Protein AF-A0A9P9P4Z8-F1 (afdb_monomer)

Foldseek 3Di:
DDDPDDPPPPPPVVVVVVVVVVVVVVVVVVVVVVVVVVVVVVCVVPDDPDPPCVVVVVVCVCCVVPVVVCVVVVVVVVVVVVVVLCVVANDDDPQFDDDPPYTDDDVVVVVVVVVVVVVVVVVVVVVVVVVVVVVVVVVVVVVVVVVPDPDDDDDDDDDDDDPPPPPPPPDDPDPDPDDDD

Radius of gyration: 36.88 Å; Cα contacts (8 Å, |Δi|>4): 20; chains: 1; bounding box: 75×87×77 Å

Nearest PDB structures (foldseek):
  6znl-assembly1_Z  TM=2.434E-01  e=3.890E+00  Sus scrofa

Solvent-accessible surface area (backbone atoms only — not comparable to full-atom values): 11434 Å² total; per-residue (Å²): 135,86,82,80,70,79,86,75,79,76,76,70,56,61,66,58,56,52,49,52,53,52,51,53,50,50,50,52,51,49,54,48,52,49,51,49,49,54,48,54,52,53,46,67,76,72,57,94,79,71,90,76,63,53,68,53,53,52,51,50,51,49,50,66,56,46,54,56,51,53,49,52,53,52,52,47,52,52,50,51,51,49,51,54,48,36,72,76,68,40,86,83,54,94,82,42,46,80,59,88,98,44,70,43,74,58,71,62,59,56,52,52,51,53,52,52,53,49,51,52,50,54,53,53,49,52,52,54,50,55,49,52,54,49,53,49,52,54,51,51,51,54,50,56,58,69,74,72,67,92,74,85,84,78,93,80,82,91,80,94,75,86,78,78,80,82,77,76,78,77,72,78,82,79,81,75,91,76,85,87,134

pLDDT: mean 72.52, std 15.54, range [39.59, 95.25]

Sequence (181 aa):
MPDTLPKRSKLINTATVCASLLIELALAVTLFALSYHNYTTWWRTTHHLSRTNDLIIHTTLFIGMCAPLCAILGTGAGAAYYWRKRRMYGKYDVKMRRKGQGYWSDPSDSVEKELSIEALRVNAEIRRKNERERQEKEREEKRRSRGGGLQVGTFGFAASAKVENNQSTREPKRISFFSNP

Structure (mmCIF, N/CA/C/O backbone):
data_AF-A0A9P9P4Z8-F1
#
_entry.id   AF-A0A9P9P4Z8-F1
#
loop_
_atom_site.group_PDB
_atom_site.id
_atom_site.type_symbol
_atom_site.label_atom_id
_atom_site.label_alt_id
_atom_site.label_comp_id
_atom_site.label_asym_id
_atom_site.label_entity_id
_atom_site.label_seq_id
_atom_site.pdbx_PDB_ins_code
_atom_site.Cartn_x
_atom_site.Cartn_y
_atom_site.Cartn_z
_atom_site.occupancy
_atom_site.B_iso_or_equiv
_atom_site.auth_seq_id
_atom_site.auth_comp_id
_atom_site.auth_asym_id
_atom_site.auth_atom_id
_atom_site.pdbx_PDB_model_num
ATOM 1 N N . MET A 1 1 ? -8.810 27.408 26.928 1.00 44.56 1 MET A N 1
ATOM 2 C CA . MET A 1 1 ? -7.878 28.280 26.187 1.00 44.56 1 MET A CA 1
ATOM 3 C C . MET A 1 1 ? -7.710 27.695 24.795 1.00 44.56 1 MET A C 1
ATOM 5 O O . MET A 1 1 ? -7.333 26.533 24.720 1.00 44.56 1 MET A O 1
ATOM 9 N N . PRO A 1 2 ? -8.110 28.389 23.717 1.00 46.59 2 PRO A N 1
ATOM 10 C CA . PRO A 1 2 ? -7.933 27.879 22.365 1.00 46.59 2 PRO A CA 1
ATOM 11 C C . PRO A 1 2 ? -6.497 28.140 21.903 1.00 46.59 2 PRO A C 1
ATOM 13 O O . PRO A 1 2 ? -6.124 29.276 21.618 1.00 46.59 2 PRO A O 1
ATOM 16 N N . ASP A 1 3 ? -5.702 27.077 21.836 1.00 51.72 3 ASP A N 1
ATOM 17 C CA . ASP A 1 3 ? -4.362 27.104 21.261 1.00 51.72 3 ASP A CA 1
ATOM 18 C C . ASP A 1 3 ? -4.462 27.394 19.757 1.00 51.72 3 ASP A C 1
ATOM 20 O O . ASP A 1 3 ? -4.884 26.558 18.951 1.00 51.72 3 ASP A O 1
ATOM 24 N N . THR A 1 4 ? -4.096 28.611 19.362 1.00 56.59 4 THR A N 1
ATOM 25 C CA . THR A 1 4 ? -3.983 29.016 17.961 1.00 56.59 4 THR A CA 1
ATOM 26 C C . THR A 1 4 ? -2.748 28.357 17.355 1.00 56.59 4 THR A C 1
ATOM 28 O O . THR A 1 4 ? -1.644 28.898 17.346 1.00 56.59 4 THR A O 1
ATOM 31 N N . LEU A 1 5 ? -2.932 27.136 16.846 1.00 55.56 5 LEU A N 1
ATOM 32 C CA . LEU A 1 5 ? -1.886 26.418 16.126 1.00 55.56 5 LEU A CA 1
ATOM 33 C C . LEU A 1 5 ? -1.359 27.275 14.958 1.00 55.56 5 LEU A C 1
ATOM 35 O O . LEU A 1 5 ? -2.152 27.788 14.160 1.00 55.56 5 LEU A O 1
ATOM 39 N N . PRO A 1 6 ? -0.030 27.419 14.813 1.00 51.56 6 PRO A N 1
ATOM 40 C CA . PRO A 1 6 ? 0.552 28.241 13.767 1.00 51.56 6 PRO A CA 1
ATOM 41 C C . PRO A 1 6 ? 0.185 27.673 12.394 1.00 51.56 6 PRO A C 1
ATOM 43 O O . PRO A 1 6 ? 0.507 26.529 12.062 1.00 51.56 6 PRO A O 1
ATOM 46 N N . LYS A 1 7 ? -0.464 28.509 11.576 1.00 53.94 7 LYS A N 1
ATOM 47 C CA . LYS A 1 7 ? -0.802 28.265 10.167 1.00 53.94 7 LYS A CA 1
ATOM 48 C C . LYS A 1 7 ? 0.483 28.214 9.337 1.00 53.94 7 LYS A C 1
ATOM 50 O O . LYS A 1 7 ? 0.819 29.134 8.602 1.00 53.94 7 LYS A O 1
ATOM 55 N N . ARG A 1 8 ? 1.259 27.141 9.492 1.00 49.78 8 ARG A N 1
ATOM 56 C CA . ARG A 1 8 ? 2.516 26.937 8.773 1.00 49.78 8 ARG A CA 1
ATOM 57 C C . ARG A 1 8 ? 2.183 26.416 7.378 1.00 49.78 8 ARG A C 1
ATOM 59 O O . ARG A 1 8 ? 2.139 25.210 7.146 1.00 49.78 8 ARG A O 1
ATOM 66 N N . SER A 1 9 ? 1.920 27.337 6.454 1.00 51.44 9 SER A N 1
ATOM 67 C CA . SER A 1 9 ? 1.718 27.070 5.030 1.00 51.44 9 SER A CA 1
ATOM 68 C C . SER A 1 9 ? 2.998 26.508 4.409 1.00 51.44 9 SER A C 1
ATOM 70 O O . SER A 1 9 ? 3.778 27.213 3.777 1.00 51.44 9 SER A O 1
ATOM 72 N N . LYS A 1 10 ? 3.230 25.205 4.581 1.00 55.25 10 LYS A N 1
ATOM 73 C CA . LYS A 1 10 ? 4.154 24.456 3.732 1.00 55.25 10 LYS A CA 1
ATOM 74 C C . LYS A 1 10 ? 3.437 24.158 2.419 1.00 55.25 10 LYS A C 1
ATOM 76 O O . LYS A 1 10 ? 3.031 23.025 2.173 1.00 55.25 10 LYS A O 1
ATOM 81 N N . LEU A 1 11 ? 3.283 25.194 1.597 1.00 57.09 11 LEU A N 1
ATOM 82 C CA . LEU A 1 11 ? 3.118 25.045 0.156 1.00 57.09 11 LEU A CA 1
ATOM 83 C C . LEU A 1 11 ? 4.441 24.479 -0.361 1.00 57.09 11 LEU A C 1
ATOM 85 O O . LEU A 1 11 ? 5.333 25.194 -0.799 1.00 57.09 11 LEU A O 1
ATOM 89 N N . ILE A 1 12 ? 4.612 23.167 -0.217 1.00 62.09 12 ILE A N 1
ATOM 90 C CA . ILE A 1 12 ? 5.480 22.468 -1.150 1.00 62.09 12 ILE A CA 1
ATOM 91 C C . ILE A 1 12 ? 4.769 22.649 -2.477 1.00 62.09 12 ILE A C 1
ATOM 93 O O . ILE A 1 12 ? 3.664 22.132 -2.644 1.00 62.09 12 ILE A O 1
ATOM 97 N N . ASN A 1 13 ? 5.367 23.442 -3.361 1.00 73.12 13 ASN A N 1
ATOM 98 C CA . ASN A 1 13 ? 4.882 23.597 -4.717 1.00 73.12 13 ASN A CA 1
ATOM 99 C C . ASN A 1 13 ? 4.928 22.206 -5.347 1.00 73.12 13 ASN A C 1
ATOM 101 O O . ASN A 1 13 ? 5.978 21.719 -5.748 1.00 73.12 13 ASN A O 1
ATOM 105 N N . THR A 1 14 ? 3.789 21.524 -5.375 1.00 73.81 14 THR A N 1
ATOM 106 C CA . THR A 1 14 ? 3.637 20.203 -5.994 1.00 73.81 14 THR A CA 1
ATOM 107 C C . THR A 1 14 ? 4.165 20.221 -7.423 1.00 73.81 14 THR A C 1
ATOM 109 O O . THR A 1 14 ? 4.806 19.268 -7.848 1.00 73.81 14 THR A O 1
ATOM 112 N N . ALA A 1 15 ? 4.022 21.361 -8.102 1.00 74.88 15 ALA A N 1
ATOM 113 C CA . ALA A 1 15 ? 4.624 21.636 -9.397 1.00 74.88 15 ALA A CA 1
ATOM 114 C C . ALA A 1 15 ? 6.154 21.452 -9.427 1.00 74.88 15 ALA A C 1
ATOM 116 O O . ALA A 1 15 ? 6.653 20.832 -10.358 1.00 74.88 15 ALA A O 1
ATOM 117 N N . THR A 1 16 ? 6.908 21.924 -8.424 1.00 79.75 16 THR A N 1
ATOM 118 C CA . THR A 1 16 ? 8.378 21.794 -8.427 1.00 79.75 16 THR A CA 1
ATOM 119 C C . THR A 1 16 ? 8.819 20.355 -8.186 1.00 79.75 16 THR A C 1
ATOM 121 O O . THR A 1 16 ? 9.793 19.914 -8.783 1.00 79.75 16 THR A O 1
ATOM 124 N N . VAL A 1 17 ? 8.081 19.607 -7.359 1.00 82.69 17 VAL A N 1
ATOM 125 C CA . VAL A 1 17 ? 8.343 18.178 -7.115 1.00 82.69 17 VAL A CA 1
ATOM 126 C C . VAL A 1 17 ? 8.004 17.338 -8.348 1.00 82.69 17 VAL A C 1
ATOM 128 O O . VAL A 1 17 ? 8.762 16.450 -8.722 1.00 82.69 17 VAL A O 1
ATOM 131 N N . CYS A 1 18 ? 6.885 17.622 -9.017 1.00 77.56 18 CYS A N 1
ATOM 132 C CA . CYS A 1 18 ? 6.543 16.956 -10.272 1.00 77.56 18 CYS A CA 1
ATOM 133 C C . CYS A 1 18 ? 7.561 17.279 -11.373 1.00 77.56 18 CYS A C 1
ATOM 135 O O . CYS A 1 18 ? 7.991 16.374 -12.081 1.00 77.56 18 CYS A O 1
ATOM 137 N N . ALA A 1 19 ? 7.988 18.540 -11.487 1.00 82.44 19 ALA A N 1
ATOM 138 C CA . ALA A 1 19 ? 8.988 18.948 -12.467 1.00 82.44 19 ALA A CA 1
ATOM 139 C C . ALA A 1 19 ? 10.336 18.246 -12.244 1.00 82.44 19 ALA A C 1
ATOM 141 O O . ALA A 1 19 ? 10.915 17.748 -13.206 1.00 82.44 19 ALA A O 1
ATOM 142 N N . SER A 1 20 ? 10.814 18.137 -10.998 1.00 83.06 20 SER A N 1
ATOM 143 C CA . SER A 1 20 ? 12.072 17.434 -10.714 1.00 83.06 20 SER A CA 1
ATOM 144 C C . SER A 1 20 ? 11.997 15.946 -11.069 1.00 83.06 20 SER A C 1
ATOM 146 O O . SER A 1 20 ? 12.915 15.429 -11.696 1.00 83.06 20 SER A O 1
ATOM 148 N N . LEU A 1 21 ? 10.880 15.277 -10.757 1.00 81.44 21 LEU A N 1
ATOM 149 C CA . LEU A 1 21 ? 10.677 13.865 -11.107 1.00 81.44 21 LEU A CA 1
ATOM 150 C C . LEU A 1 21 ? 10.636 13.635 -12.624 1.00 81.44 21 LEU A C 1
ATOM 152 O O . LEU A 1 21 ? 11.172 12.644 -13.113 1.00 81.44 21 LEU A O 1
ATOM 156 N N . LEU A 1 22 ? 10.022 14.550 -13.381 1.00 83.69 22 LEU A N 1
ATOM 157 C CA . LEU A 1 22 ? 9.992 14.468 -14.843 1.00 83.69 22 LEU A CA 1
ATOM 158 C C . LEU A 1 22 ? 11.382 14.666 -15.458 1.00 83.69 22 LEU A C 1
ATOM 160 O O . LEU A 1 22 ? 11.724 13.968 -16.410 1.00 83.69 22 LEU A O 1
ATOM 164 N N . ILE A 1 23 ? 12.190 15.577 -14.906 1.00 90.25 23 ILE A N 1
ATOM 165 C CA . ILE A 1 23 ? 13.571 15.800 -15.354 1.00 90.25 23 ILE A CA 1
ATOM 166 C C . ILE A 1 23 ? 14.430 14.561 -15.077 1.00 90.25 23 ILE A C 1
ATOM 168 O O . ILE A 1 23 ? 15.143 14.107 -15.969 1.00 90.25 23 ILE A O 1
ATOM 172 N N . GLU A 1 24 ? 14.335 13.977 -13.880 1.00 83.94 24 GLU A N 1
ATOM 173 C CA . GLU A 1 24 ? 15.054 12.742 -13.534 1.00 83.94 24 GLU A CA 1
ATOM 174 C C . GLU A 1 24 ? 14.651 11.574 -14.441 1.00 83.94 24 GLU A C 1
ATOM 176 O O . GLU A 1 24 ? 15.515 10.853 -14.942 1.00 83.94 24 GLU A O 1
ATOM 181 N N . LEU A 1 25 ? 13.352 11.420 -14.718 1.00 83.50 25 LEU A N 1
ATOM 182 C CA . LEU A 1 25 ? 12.856 10.396 -15.634 1.00 83.50 25 LEU A CA 1
ATOM 183 C C . LEU A 1 25 ? 13.383 10.611 -17.060 1.00 83.50 25 LEU A C 1
ATOM 185 O O . LEU A 1 25 ? 13.850 9.664 -17.689 1.00 83.50 25 LEU A O 1
ATOM 189 N N . ALA A 1 26 ? 13.350 11.845 -17.565 1.00 84.56 26 ALA A N 1
ATOM 190 C CA . ALA A 1 26 ? 13.872 12.175 -18.888 1.00 84.56 26 ALA A CA 1
ATOM 191 C C . ALA A 1 26 ? 15.384 11.901 -18.990 1.00 84.56 26 ALA A C 1
ATOM 193 O O . ALA A 1 26 ? 15.852 11.342 -19.986 1.00 84.56 26 ALA A O 1
ATOM 194 N N . LEU A 1 27 ? 16.152 12.224 -17.945 1.00 86.88 27 LEU A N 1
ATOM 195 C CA . LEU A 1 27 ? 17.580 11.908 -17.868 1.00 86.88 27 LEU A CA 1
ATOM 196 C C . LEU A 1 27 ? 17.831 10.395 -17.842 1.00 86.88 27 LEU A C 1
ATOM 198 O O . LEU A 1 27 ? 18.690 9.903 -18.569 1.00 86.88 27 LEU A O 1
ATOM 202 N N . ALA A 1 28 ? 17.050 9.633 -17.075 1.00 82.50 28 ALA A N 1
ATOM 203 C CA . ALA A 1 28 ? 17.166 8.177 -17.044 1.00 82.50 28 ALA A CA 1
ATOM 204 C C . ALA A 1 28 ? 16.870 7.548 -18.418 1.00 82.50 28 ALA A C 1
ATOM 206 O O . ALA A 1 28 ? 17.619 6.687 -18.879 1.00 82.50 28 ALA A O 1
ATOM 207 N N . VAL A 1 29 ? 15.821 8.016 -19.104 1.00 82.38 29 VAL A N 1
ATOM 208 C CA . VAL A 1 29 ? 15.446 7.533 -20.444 1.00 82.38 29 VAL A CA 1
ATOM 209 C C . VAL A 1 29 ? 16.508 7.885 -21.485 1.00 82.38 29 VAL A C 1
ATOM 211 O O . VAL A 1 29 ? 16.847 7.045 -22.315 1.00 82.38 29 VAL A O 1
ATOM 214 N N . THR A 1 30 ? 17.066 9.097 -21.442 1.00 85.44 30 THR A N 1
ATOM 215 C CA . THR A 1 30 ? 18.109 9.521 -22.392 1.00 85.44 30 THR A CA 1
ATOM 216 C C . THR A 1 30 ? 19.419 8.769 -22.180 1.00 85.44 30 THR A C 1
ATOM 218 O O . THR A 1 30 ? 19.991 8.284 -23.155 1.00 85.44 30 THR A O 1
ATOM 221 N N . LEU A 1 31 ? 19.866 8.587 -20.932 1.00 84.38 31 LEU A N 1
ATOM 222 C CA . LEU A 1 31 ? 21.040 7.764 -20.618 1.00 84.38 31 LEU A CA 1
ATOM 223 C C . LEU A 1 31 ? 20.838 6.308 -21.043 1.00 84.38 31 LEU A C 1
ATOM 225 O O . LEU A 1 31 ? 21.748 5.702 -21.610 1.00 84.38 31 LEU A O 1
ATOM 229 N N . PHE A 1 32 ? 19.640 5.761 -20.826 1.00 81.88 32 PHE A N 1
ATOM 230 C CA . PHE A 1 32 ? 19.300 4.418 -21.277 1.00 81.88 32 PHE A CA 1
ATOM 231 C C . PHE A 1 32 ? 19.331 4.303 -22.804 1.00 81.88 32 PHE A C 1
ATOM 233 O O . PHE A 1 32 ? 19.973 3.399 -23.332 1.00 81.88 32 PHE A O 1
ATOM 240 N N . ALA A 1 33 ? 18.709 5.239 -23.523 1.00 80.50 33 ALA A N 1
ATOM 241 C CA . ALA A 1 33 ? 18.703 5.248 -24.983 1.00 80.50 33 ALA A CA 1
ATOM 242 C C . ALA A 1 33 ? 20.119 5.392 -25.564 1.00 80.50 33 ALA A C 1
ATOM 244 O O . ALA A 1 33 ? 20.459 4.701 -26.523 1.00 80.50 33 ALA A O 1
ATOM 245 N N . LEU A 1 34 ? 20.961 6.240 -24.965 1.00 84.75 34 LEU A N 1
ATOM 246 C CA . LEU A 1 34 ? 22.346 6.440 -25.393 1.00 84.75 34 LEU A CA 1
ATOM 247 C C . LEU A 1 34 ? 23.206 5.197 -25.124 1.00 84.75 34 LEU A C 1
ATOM 249 O O . LEU A 1 34 ? 23.963 4.764 -25.990 1.00 84.75 34 LEU A O 1
ATOM 253 N N . SER A 1 35 ? 23.053 4.592 -23.942 1.00 82.06 35 SER A N 1
ATOM 254 C CA . SER A 1 35 ? 23.710 3.333 -23.584 1.00 82.06 35 SER A CA 1
ATOM 255 C C . SER A 1 35 ? 23.294 2.208 -24.531 1.00 82.06 35 SER A C 1
ATOM 257 O O . SER A 1 35 ? 24.156 1.515 -25.069 1.00 82.06 35 SER A O 1
ATOM 259 N N . TYR A 1 36 ? 21.995 2.087 -24.812 1.00 79.31 36 TYR A N 1
ATOM 260 C CA . TYR A 1 36 ? 21.462 1.117 -25.759 1.00 79.31 36 TYR A CA 1
ATOM 261 C C . TYR A 1 36 ? 21.992 1.359 -27.174 1.00 79.31 36 TYR A C 1
ATOM 263 O O . TYR A 1 36 ? 22.424 0.421 -27.836 1.00 79.31 36 TYR A O 1
ATOM 271 N N . HIS A 1 37 ? 22.033 2.611 -27.636 1.00 83.06 37 HIS A N 1
ATOM 272 C CA . HIS A 1 37 ? 22.569 2.936 -28.953 1.00 83.06 37 HIS A CA 1
ATOM 273 C C . HIS A 1 37 ? 24.047 2.547 -29.070 1.00 83.06 37 HIS A C 1
ATOM 275 O O . HIS A 1 37 ? 24.404 1.789 -29.971 1.00 83.06 37 HIS A O 1
ATOM 281 N N . ASN A 1 38 ? 24.885 2.972 -28.121 1.00 80.12 38 ASN A N 1
ATOM 282 C CA . ASN A 1 38 ? 26.308 2.625 -28.091 1.00 80.12 38 ASN A CA 1
ATOM 283 C C . ASN A 1 38 ? 26.521 1.110 -28.032 1.00 80.12 38 ASN A C 1
ATOM 285 O O . ASN A 1 38 ? 27.360 0.580 -28.758 1.00 80.12 38 ASN A O 1
ATOM 289 N N . TYR A 1 39 ? 25.714 0.417 -27.227 1.00 78.44 39 TYR A N 1
ATOM 290 C CA . TYR A 1 39 ? 25.722 -1.036 -27.147 1.00 78.44 39 TYR A CA 1
ATOM 291 C C . TYR A 1 39 ? 25.391 -1.677 -28.497 1.00 78.44 39 TYR A C 1
ATOM 293 O O . TYR A 1 39 ? 26.160 -2.490 -28.997 1.00 78.44 39 TYR A O 1
ATOM 301 N N . THR A 1 40 ? 24.286 -1.277 -29.135 1.00 77.25 40 THR A N 1
ATOM 302 C CA . THR A 1 40 ? 23.874 -1.845 -30.427 1.00 77.25 40 THR A CA 1
ATOM 303 C C . THR A 1 40 ? 24.882 -1.573 -31.539 1.00 77.25 40 THR A C 1
ATOM 305 O O . THR A 1 40 ? 25.091 -2.436 -32.391 1.00 77.25 40 THR A O 1
ATOM 308 N N . THR A 1 41 ? 25.521 -0.402 -31.535 1.00 82.44 41 THR A N 1
ATOM 309 C CA . THR A 1 41 ? 26.543 -0.038 -32.518 1.00 82.44 41 THR A CA 1
ATOM 310 C C . THR A 1 41 ? 27.803 -0.874 -32.318 1.00 82.44 41 THR A C 1
ATOM 312 O O . THR A 1 41 ? 28.252 -1.506 -33.272 1.00 82.44 41 THR A O 1
ATOM 315 N N . TRP A 1 42 ? 28.312 -0.963 -31.084 1.00 81.81 42 TRP A N 1
ATOM 316 C CA . TRP A 1 42 ? 29.448 -1.825 -30.746 1.00 81.81 42 TRP A CA 1
ATOM 317 C C . TRP A 1 42 ? 29.156 -3.300 -31.051 1.00 81.81 42 TRP A C 1
ATOM 319 O O . TRP A 1 42 ? 29.967 -3.997 -31.656 1.00 81.81 42 TRP A O 1
ATOM 329 N N . TRP A 1 43 ? 27.966 -3.781 -30.707 1.00 68.19 43 TRP A N 1
ATOM 330 C CA . TRP A 1 43 ? 27.548 -5.151 -30.981 1.00 68.19 43 TRP A CA 1
ATOM 331 C C . TRP A 1 43 ? 27.567 -5.466 -32.482 1.00 68.19 43 TRP A C 1
ATOM 333 O O . TRP A 1 43 ? 28.162 -6.458 -32.910 1.00 68.19 43 TRP A O 1
ATOM 343 N N . ARG A 1 44 ? 26.984 -4.579 -33.304 1.00 75.31 44 ARG A N 1
ATOM 344 C CA . ARG A 1 44 ? 26.956 -4.719 -34.770 1.00 75.31 44 ARG A CA 1
ATOM 345 C C . ARG A 1 44 ? 28.349 -4.754 -35.387 1.00 75.31 44 ARG A C 1
ATOM 347 O O . ARG A 1 44 ? 28.539 -5.468 -36.365 1.00 75.31 44 ARG A O 1
ATOM 354 N N . THR A 1 45 ? 29.300 -3.998 -34.844 1.00 82.56 45 THR A N 1
ATOM 355 C CA . THR A 1 45 ? 30.673 -3.970 -35.365 1.00 82.56 45 THR A CA 1
ATOM 356 C C . THR A 1 45 ? 31.499 -5.179 -34.943 1.00 82.56 45 THR A C 1
ATOM 358 O O . THR A 1 45 ? 32.444 -5.527 -35.642 1.00 82.56 45 THR A O 1
ATOM 361 N N . THR A 1 46 ? 31.166 -5.823 -33.819 1.00 73.38 46 THR A N 1
ATOM 362 C CA . THR A 1 46 ? 32.069 -6.798 -33.187 1.00 73.38 46 THR A CA 1
ATOM 363 C C . THR A 1 46 ? 31.615 -8.249 -33.353 1.00 73.38 46 THR A C 1
ATOM 365 O O . THR A 1 46 ? 32.458 -9.142 -33.301 1.00 73.38 46 THR A O 1
ATOM 368 N N . HIS A 1 47 ? 30.31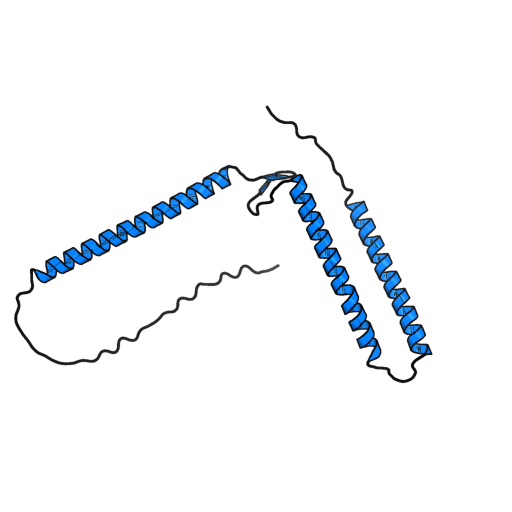8 -8.542 -33.519 1.00 61.31 47 HIS A N 1
ATOM 369 C CA . HIS A 1 47 ? 29.806 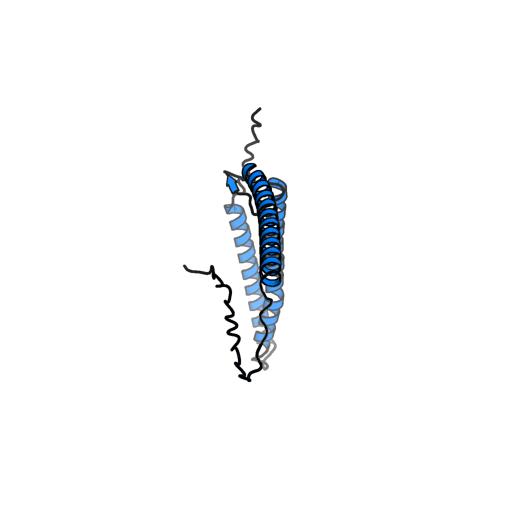-9.924 -33.500 1.00 61.31 47 HIS A CA 1
ATOM 370 C C . HIS A 1 47 ? 28.990 -10.260 -34.754 1.00 61.31 47 HIS A C 1
ATOM 372 O O . HIS A 1 47 ? 27.790 -10.013 -34.842 1.00 61.31 47 HIS A O 1
ATOM 378 N N . HIS A 1 48 ? 29.648 -10.889 -35.731 1.00 62.03 48 HIS A N 1
ATOM 379 C CA . HIS A 1 48 ? 29.031 -11.242 -37.012 1.00 62.03 48 HIS A CA 1
ATOM 380 C C . HIS A 1 48 ? 28.102 -12.478 -36.976 1.00 62.03 48 HIS A C 1
ATOM 382 O O . HIS A 1 48 ? 27.399 -12.694 -37.962 1.00 62.03 48 HIS A O 1
ATOM 388 N N . LEU A 1 49 ? 28.046 -13.289 -35.899 1.00 54.16 49 LEU A N 1
ATOM 389 C CA . LEU A 1 49 ? 27.454 -14.643 -35.995 1.00 54.16 49 LEU A CA 1
ATOM 390 C C . LEU A 1 49 ? 26.533 -15.176 -34.864 1.00 54.16 49 LEU A C 1
ATOM 392 O O . LEU A 1 49 ? 26.000 -16.267 -35.039 1.00 54.16 49 LEU A O 1
ATOM 396 N N . SER A 1 50 ? 26.238 -14.476 -33.760 1.00 57.59 50 SER A N 1
ATOM 397 C CA . SER A 1 50 ? 25.333 -15.001 -32.698 1.00 57.59 50 SER A CA 1
ATOM 398 C C . SER A 1 50 ? 24.066 -14.150 -32.515 1.00 57.59 50 SER A C 1
ATOM 400 O O . SER A 1 50 ? 23.860 -13.448 -31.530 1.00 57.59 50 SER A O 1
ATOM 402 N N . ARG A 1 51 ? 23.185 -14.191 -33.518 1.00 58.12 51 ARG A N 1
ATOM 403 C CA . ARG A 1 51 ? 22.128 -13.186 -33.743 1.00 58.12 51 ARG A CA 1
ATOM 404 C C . ARG A 1 51 ? 20.898 -13.254 -32.818 1.00 58.12 51 ARG A C 1
ATOM 406 O O . ARG A 1 51 ? 20.105 -12.320 -32.844 1.00 58.12 51 ARG A O 1
ATOM 413 N N . THR A 1 52 ? 20.699 -14.314 -32.033 1.00 64.12 52 THR A N 1
ATOM 414 C CA . THR A 1 52 ? 19.396 -14.570 -31.373 1.00 64.12 52 THR A CA 1
ATOM 415 C C . THR A 1 52 ? 19.399 -14.580 -29.843 1.00 64.12 52 THR A C 1
ATOM 417 O O . THR A 1 52 ? 18.371 -14.249 -29.263 1.00 64.12 52 THR A O 1
ATOM 420 N N . ASN A 1 53 ? 20.515 -14.882 -29.171 1.00 70.31 53 ASN A N 1
ATOM 421 C CA . ASN A 1 53 ? 20.524 -14.983 -27.700 1.00 70.31 53 ASN A CA 1
ATOM 422 C C . ASN A 1 53 ? 20.927 -13.692 -26.980 1.00 70.31 53 ASN A C 1
ATOM 424 O O . ASN A 1 53 ? 20.569 -13.496 -25.822 1.00 70.31 53 ASN A O 1
ATOM 428 N N . ASP A 1 54 ? 21.635 -12.795 -27.654 1.00 69.81 54 ASP A N 1
ATOM 429 C CA . ASP A 1 54 ? 22.284 -11.682 -26.970 1.00 69.81 54 ASP A CA 1
ATOM 430 C C . ASP A 1 54 ? 21.316 -10.558 -26.561 1.00 69.81 54 ASP A C 1
ATOM 432 O O . ASP A 1 54 ? 21.342 -10.079 -25.428 1.00 69.81 54 ASP A O 1
ATOM 436 N N . LEU A 1 55 ? 20.339 -10.230 -27.415 1.00 75.12 55 LEU A N 1
ATOM 437 C CA . LEU A 1 55 ? 19.294 -9.258 -27.071 1.00 75.12 55 LEU A CA 1
ATOM 438 C C . LEU A 1 55 ? 18.501 -9.686 -25.822 1.00 75.12 55 LEU A C 1
ATOM 440 O O . LEU A 1 55 ? 18.131 -8.846 -25.000 1.00 75.12 55 LEU A O 1
ATOM 444 N N . ILE A 1 56 ? 18.260 -10.991 -25.661 1.00 82.56 56 ILE A N 1
ATOM 445 C CA . ILE A 1 56 ? 17.554 -11.549 -24.501 1.00 82.56 56 ILE A CA 1
ATOM 446 C C . ILE A 1 56 ? 18.414 -11.404 -23.243 1.00 82.56 56 ILE A C 1
ATOM 448 O O . ILE A 1 56 ? 17.901 -10.979 -22.208 1.00 82.56 56 ILE A O 1
ATOM 452 N N . ILE A 1 57 ? 19.718 -11.683 -23.322 1.00 81.25 57 ILE A N 1
ATOM 453 C CA . ILE A 1 57 ? 20.646 -11.520 -22.192 1.00 81.25 57 ILE A CA 1
ATOM 454 C C . ILE A 1 57 ? 20.703 -10.050 -21.761 1.00 81.25 57 ILE A C 1
ATOM 456 O O . ILE A 1 57 ? 20.557 -9.742 -20.582 1.00 81.25 57 ILE A O 1
ATOM 460 N N . HIS A 1 58 ? 20.800 -9.116 -22.705 1.00 75.19 58 HIS A N 1
ATOM 461 C CA . HIS A 1 58 ? 20.836 -7.690 -22.383 1.00 75.19 58 HIS A CA 1
ATOM 462 C C . HIS A 1 58 ? 19.518 -7.166 -21.817 1.00 75.19 58 HIS A C 1
ATOM 464 O O . HIS A 1 58 ? 19.520 -6.404 -20.851 1.00 75.19 58 HIS A O 1
ATOM 470 N N . THR A 1 59 ? 18.387 -7.608 -22.366 1.00 80.50 59 THR A N 1
ATOM 471 C CA . THR A 1 59 ? 17.068 -7.220 -21.850 1.00 80.50 59 THR A CA 1
ATOM 472 C C . THR A 1 59 ? 16.841 -7.789 -20.449 1.00 80.50 59 THR A C 1
ATOM 474 O O . THR A 1 59 ? 16.355 -7.082 -19.569 1.00 80.50 59 THR A O 1
ATOM 477 N N . THR A 1 60 ? 17.239 -9.040 -20.203 1.00 82.94 60 THR A N 1
ATOM 478 C CA . THR A 1 60 ? 17.115 -9.667 -18.878 1.00 82.94 60 THR A CA 1
ATOM 479 C C . THR A 1 60 ? 18.056 -9.037 -17.853 1.00 82.94 60 THR A C 1
ATOM 481 O O . THR A 1 60 ? 17.614 -8.768 -16.740 1.00 82.94 60 THR A O 1
ATOM 484 N N . LEU A 1 61 ? 19.298 -8.705 -18.222 1.00 82.75 61 LEU A N 1
ATOM 485 C CA . LEU A 1 61 ? 20.215 -7.942 -17.367 1.00 82.75 61 LEU A CA 1
ATOM 486 C C . LEU A 1 61 ? 19.677 -6.540 -17.069 1.00 82.75 61 LEU A C 1
ATOM 488 O O . LEU A 1 61 ? 19.716 -6.097 -15.923 1.00 82.75 61 LEU A O 1
ATOM 492 N N . PHE A 1 62 ? 19.124 -5.853 -18.070 1.00 81.00 62 PHE A N 1
ATOM 493 C CA . PHE A 1 62 ? 18.540 -4.530 -17.878 1.00 81.00 62 PHE A CA 1
ATOM 494 C C . PHE A 1 62 ? 17.346 -4.566 -16.920 1.00 81.00 62 PHE A C 1
ATOM 496 O O . PHE A 1 62 ? 17.312 -3.805 -15.954 1.00 81.00 62 PHE A O 1
ATOM 503 N N . ILE A 1 63 ? 16.394 -5.479 -17.135 1.00 85.75 63 ILE A N 1
ATOM 504 C CA . ILE A 1 63 ? 15.238 -5.653 -16.245 1.00 85.75 63 ILE A CA 1
ATOM 505 C C . ILE A 1 63 ? 15.708 -6.068 -14.846 1.00 85.75 63 ILE A C 1
ATOM 507 O O . ILE A 1 63 ? 15.243 -5.507 -13.853 1.00 85.75 63 ILE A O 1
ATOM 511 N N . GLY A 1 64 ? 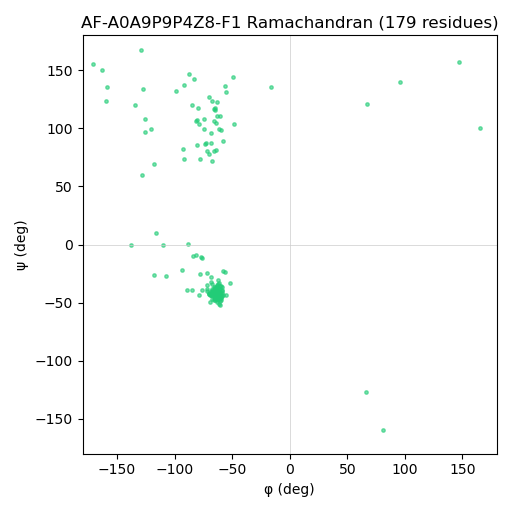16.662 -6.999 -14.770 1.00 82.12 64 GLY A N 1
ATOM 512 C CA . GLY A 1 64 ? 17.231 -7.500 -13.522 1.00 82.12 64 GLY A CA 1
ATOM 513 C C . GLY A 1 64 ? 17.939 -6.427 -12.698 1.00 82.12 64 GLY A C 1
ATOM 514 O O . GLY A 1 64 ? 17.898 -6.491 -11.477 1.00 82.12 64 GLY A O 1
ATOM 515 N N . MET A 1 65 ? 18.529 -5.413 -13.334 1.00 78.88 65 MET A N 1
ATOM 516 C CA . MET A 1 65 ? 19.175 -4.293 -12.640 1.00 78.88 65 MET A CA 1
ATOM 517 C C . MET A 1 65 ? 18.208 -3.136 -12.357 1.00 78.88 65 MET A C 1
ATOM 519 O O . MET A 1 65 ? 18.256 -2.532 -11.285 1.00 78.88 65 MET A O 1
ATOM 523 N N . CYS A 1 66 ? 17.310 -2.819 -13.292 1.00 80.75 66 CYS A N 1
ATOM 524 C CA . CYS A 1 66 ? 16.429 -1.656 -13.198 1.00 80.75 66 CYS A CA 1
ATOM 525 C C . CYS A 1 66 ? 15.229 -1.897 -12.269 1.00 80.75 66 CYS A C 1
ATOM 527 O O . CYS A 1 66 ? 14.918 -1.045 -11.434 1.00 80.75 66 CYS A O 1
ATOM 529 N N . ALA A 1 67 ? 14.581 -3.065 -12.345 1.00 80.19 67 ALA A N 1
ATOM 530 C CA . ALA A 1 67 ? 13.390 -3.343 -11.543 1.00 80.19 67 ALA A CA 1
ATOM 531 C C . ALA A 1 67 ? 13.661 -3.310 -10.022 1.00 80.19 67 ALA A C 1
ATOM 533 O O . ALA A 1 67 ? 12.877 -2.676 -9.305 1.00 80.19 67 ALA A O 1
ATOM 534 N N . PRO A 1 68 ? 14.766 -3.883 -9.497 1.00 82.06 68 PRO A N 1
ATOM 535 C CA . PRO A 1 68 ? 15.089 -3.770 -8.075 1.00 82.06 68 PRO A CA 1
ATOM 536 C C . PRO A 1 68 ? 15.390 -2.336 -7.644 1.00 82.06 68 PRO A C 1
ATOM 538 O O . PRO A 1 68 ? 14.949 -1.925 -6.574 1.00 82.06 68 PRO A O 1
ATOM 541 N N . LEU A 1 69 ? 16.083 -1.547 -8.475 1.00 77.12 69 LEU A N 1
ATOM 542 C CA . LEU A 1 69 ? 16.353 -0.138 -8.177 1.00 77.12 69 LEU A CA 1
ATOM 543 C C . LEU A 1 69 ? 15.053 0.664 -8.057 1.00 77.12 69 LEU A C 1
ATOM 545 O O . LEU A 1 69 ? 14.863 1.379 -7.072 1.00 77.12 69 LEU A O 1
ATOM 549 N N . CYS A 1 70 ? 14.123 0.499 -9.001 1.00 82.38 70 CYS A N 1
ATOM 550 C CA . CYS A 1 70 ? 12.809 1.138 -8.930 1.00 82.38 70 CYS A CA 1
ATOM 551 C C . CYS A 1 70 ? 12.022 0.700 -7.686 1.00 82.38 70 CYS A C 1
ATOM 553 O O . CYS A 1 70 ? 11.399 1.534 -7.028 1.00 82.38 70 CYS A O 1
ATOM 555 N N . ALA A 1 71 ? 12.078 -0.586 -7.325 1.00 84.00 71 ALA A N 1
ATOM 556 C CA . ALA A 1 71 ? 11.423 -1.098 -6.126 1.00 84.00 71 ALA A CA 1
ATOM 557 C C . ALA A 1 71 ? 12.019 -0.497 -4.839 1.00 84.00 71 ALA A C 1
ATOM 559 O O . ALA A 1 71 ? 11.272 -0.060 -3.962 1.00 84.00 71 ALA A O 1
ATOM 560 N N . ILE A 1 72 ? 13.348 -0.416 -4.729 1.00 84.19 72 ILE A N 1
ATOM 561 C CA . ILE A 1 72 ? 14.042 0.169 -3.569 1.00 84.19 72 ILE A CA 1
ATOM 562 C C . ILE A 1 72 ? 13.732 1.665 -3.448 1.00 84.19 72 ILE A C 1
ATOM 564 O O . ILE A 1 7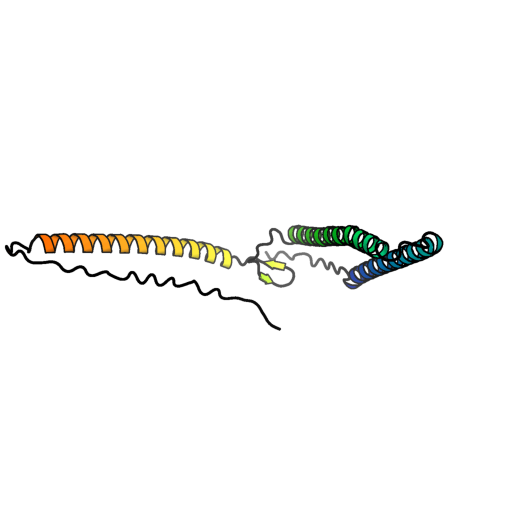2 ? 13.387 2.139 -2.366 1.00 84.19 72 ILE A O 1
ATOM 568 N N . LEU A 1 73 ? 13.790 2.414 -4.551 1.00 82.69 73 LEU A N 1
ATOM 569 C CA . LEU A 1 73 ? 13.470 3.844 -4.545 1.00 82.69 73 LEU A CA 1
ATOM 570 C C . LEU A 1 73 ? 11.992 4.097 -4.222 1.00 82.69 73 LEU A C 1
ATOM 572 O O . LEU A 1 73 ? 11.684 4.962 -3.402 1.00 82.69 73 LEU A O 1
ATOM 576 N N . GLY A 1 74 ? 11.076 3.317 -4.802 1.00 84.06 74 GLY A N 1
ATOM 577 C CA . GLY A 1 74 ? 9.642 3.432 -4.533 1.00 84.06 74 GLY A CA 1
ATOM 578 C C . GLY A 1 74 ? 9.287 3.110 -3.080 1.00 84.06 74 GLY A C 1
ATOM 579 O O . GLY A 1 74 ? 8.574 3.874 -2.423 1.00 84.06 74 GLY A O 1
ATOM 580 N N . THR A 1 75 ? 9.832 2.017 -2.540 1.00 87.50 75 THR A N 1
ATOM 581 C CA . THR A 1 75 ? 9.643 1.643 -1.128 1.00 87.50 75 THR A CA 1
ATOM 582 C C . THR A 1 75 ? 10.278 2.662 -0.184 1.00 87.50 75 THR A C 1
ATOM 584 O O . THR A 1 75 ? 9.638 3.065 0.789 1.00 87.50 75 THR A O 1
ATOM 587 N N . GLY A 1 76 ? 11.478 3.158 -0.498 1.00 89.69 76 GLY A N 1
ATOM 588 C CA . GLY A 1 76 ? 12.158 4.211 0.255 1.00 89.69 76 GLY A CA 1
ATOM 589 C C . GLY A 1 76 ? 11.367 5.520 0.292 1.00 89.69 76 GLY A C 1
ATOM 590 O O . GLY A 1 76 ? 11.166 6.091 1.366 1.00 89.69 76 GLY A O 1
ATOM 591 N N . ALA A 1 77 ? 10.836 5.967 -0.849 1.00 86.00 77 ALA A N 1
ATOM 592 C CA . ALA A 1 77 ? 9.983 7.151 -0.928 1.00 86.00 77 ALA A CA 1
ATOM 593 C C . ALA A 1 77 ? 8.692 6.981 -0.108 1.00 86.00 77 ALA A C 1
ATOM 595 O O . ALA A 1 77 ? 8.310 7.883 0.645 1.00 86.00 77 ALA A O 1
ATOM 596 N N . GLY A 1 78 ? 8.054 5.808 -0.185 1.00 84.19 78 GLY A N 1
ATOM 597 C CA . GLY A 1 78 ? 6.883 5.468 0.627 1.00 84.19 78 GLY A CA 1
ATOM 598 C C . GLY A 1 78 ? 7.182 5.476 2.130 1.00 84.19 78 GLY A C 1
ATOM 599 O O . GLY A 1 78 ? 6.442 6.081 2.912 1.00 84.19 78 GLY A O 1
ATOM 600 N N . ALA A 1 79 ? 8.304 4.879 2.538 1.00 89.31 79 ALA A N 1
ATOM 601 C CA . ALA A 1 79 ? 8.755 4.858 3.926 1.00 89.31 79 ALA A CA 1
ATOM 602 C C . ALA A 1 79 ? 9.082 6.267 4.444 1.00 89.31 79 ALA A C 1
ATOM 604 O O . ALA A 1 79 ? 8.642 6.639 5.533 1.00 89.31 79 ALA A O 1
ATOM 605 N N . ALA A 1 80 ? 9.786 7.084 3.657 1.00 87.56 80 ALA A N 1
ATOM 606 C CA . ALA A 1 80 ? 10.103 8.468 4.000 1.00 87.56 80 ALA A CA 1
ATOM 607 C C . ALA A 1 80 ? 8.837 9.332 4.124 1.00 87.56 80 ALA A C 1
ATOM 609 O O . ALA A 1 80 ? 8.703 10.115 5.071 1.00 87.56 80 ALA A O 1
ATOM 610 N N . TYR A 1 81 ? 7.875 9.158 3.212 1.00 87.25 81 TYR A N 1
ATOM 611 C CA . TYR A 1 81 ? 6.569 9.810 3.289 1.00 87.25 81 TYR A CA 1
ATOM 612 C C . TYR A 1 81 ? 5.826 9.416 4.570 1.00 87.25 81 TYR A C 1
ATOM 614 O O . TYR A 1 81 ? 5.367 10.288 5.314 1.00 87.25 81 TYR A O 1
ATOM 622 N N . TYR A 1 82 ? 5.762 8.116 4.870 1.00 83.31 82 TYR A N 1
ATOM 623 C CA . TYR A 1 82 ? 5.134 7.605 6.085 1.00 83.31 82 TYR A CA 1
ATOM 624 C C . TYR A 1 82 ? 5.819 8.135 7.350 1.00 83.31 82 TYR A C 1
ATOM 626 O O . TYR A 1 82 ? 5.147 8.628 8.255 1.00 83.31 82 TYR A O 1
ATOM 634 N N . TRP A 1 83 ? 7.153 8.119 7.395 1.00 86.88 83 TRP A N 1
ATOM 635 C CA . TRP A 1 83 ? 7.940 8.632 8.516 1.00 86.88 83 TRP A CA 1
ATOM 636 C C . TRP A 1 83 ? 7.682 10.117 8.761 1.00 86.88 83 TRP A C 1
ATOM 638 O O . TRP A 1 83 ? 7.423 10.545 9.889 1.00 86.88 83 TRP A O 1
ATOM 648 N N . ARG A 1 84 ? 7.688 10.917 7.691 1.00 83.62 84 ARG A N 1
ATOM 649 C CA . ARG A 1 84 ? 7.373 12.345 7.756 1.00 83.62 84 ARG A CA 1
ATOM 650 C C . ARG A 1 84 ? 5.953 12.579 8.266 1.00 83.62 84 ARG A C 1
ATOM 652 O O . ARG A 1 84 ? 5.750 13.463 9.099 1.00 83.62 84 ARG A O 1
ATOM 659 N N . LYS A 1 85 ? 4.983 11.794 7.791 1.00 76.81 85 LYS A N 1
ATOM 660 C CA . LYS A 1 85 ? 3.585 11.873 8.230 1.00 76.81 85 LYS A CA 1
ATOM 661 C C . LYS A 1 85 ? 3.460 11.525 9.714 1.00 76.81 85 LYS A C 1
ATOM 663 O O . LYS A 1 85 ? 2.876 12.296 10.469 1.00 76.81 85 LYS A O 1
ATOM 668 N N . ARG A 1 86 ? 4.103 10.444 10.155 1.00 81.12 86 ARG A N 1
ATOM 669 C CA . ARG A 1 86 ? 4.150 10.019 11.560 1.00 81.12 86 ARG A CA 1
ATOM 670 C C . ARG A 1 86 ? 4.785 11.072 12.472 1.00 81.12 86 ARG A C 1
ATOM 672 O O . ARG A 1 86 ? 4.307 11.293 13.578 1.00 81.12 86 ARG A O 1
ATOM 679 N N . ARG A 1 87 ? 5.835 11.759 12.011 1.00 77.38 87 ARG A N 1
ATOM 680 C CA . ARG A 1 87 ? 6.487 12.831 12.782 1.00 77.38 87 ARG A CA 1
ATOM 681 C C . ARG A 1 87 ? 5.597 14.066 12.958 1.00 77.38 87 ARG A C 1
ATOM 683 O O . ARG A 1 87 ? 5.699 14.724 13.983 1.00 77.38 87 ARG A O 1
ATOM 690 N N . MET A 1 88 ? 4.760 14.392 11.971 1.00 71.00 88 MET A N 1
ATOM 691 C CA . MET A 1 88 ? 3.889 15.577 12.015 1.00 71.00 88 MET A CA 1
ATOM 692 C C . MET A 1 88 ? 2.563 15.332 12.738 1.00 71.00 88 MET A C 1
ATOM 694 O O . MET A 1 88 ? 2.092 16.213 13.446 1.00 71.00 88 MET A O 1
ATOM 698 N N . TYR A 1 89 ? 1.957 14.161 12.537 1.00 69.44 89 TYR A N 1
ATOM 699 C CA . TYR A 1 89 ? 0.597 13.865 13.002 1.00 69.44 89 TYR A CA 1
ATOM 700 C C . TYR A 1 89 ? 0.554 12.844 14.150 1.00 69.44 89 TYR A C 1
ATOM 702 O O . TYR A 1 89 ? -0.522 12.517 14.636 1.00 69.44 89 TYR A O 1
ATOM 710 N N . GLY A 1 90 ? 1.707 12.336 14.596 1.00 72.56 90 GLY A N 1
ATOM 711 C CA . GLY A 1 90 ? 1.787 11.319 15.643 1.00 72.56 90 GLY A CA 1
ATOM 712 C C . GLY A 1 90 ? 1.540 9.896 15.128 1.00 72.56 90 GLY A C 1
ATOM 713 O O . GLY A 1 90 ? 1.724 9.594 13.946 1.00 72.56 90 GLY A O 1
ATOM 714 N N . LYS A 1 91 ? 1.181 8.977 16.038 1.00 69.81 91 LYS A N 1
ATOM 715 C CA . LYS A 1 91 ? 0.850 7.590 15.676 1.00 69.81 91 LYS A CA 1
ATOM 716 C C . LYS A 1 91 ? -0.409 7.593 14.817 1.00 69.81 91 LYS A C 1
ATOM 718 O O . LYS A 1 91 ? -1.470 8.010 15.261 1.00 69.81 91 LYS A O 1
ATOM 723 N N . TYR A 1 92 ? -0.252 7.127 13.590 1.00 63.53 92 TYR A N 1
ATOM 724 C CA . TYR A 1 92 ? -1.334 7.024 12.638 1.00 63.53 92 TYR A CA 1
ATOM 725 C C . TYR A 1 92 ? -2.120 5.751 12.926 1.00 63.53 92 TYR A C 1
ATOM 727 O O . TYR A 1 92 ? -1.625 4.656 12.667 1.00 63.53 92 TYR A O 1
ATOM 735 N N . ASP A 1 93 ? -3.308 5.892 13.501 1.00 68.88 93 ASP A N 1
ATOM 736 C CA . ASP A 1 93 ? -4.213 4.763 13.682 1.00 68.88 93 ASP A CA 1
ATOM 737 C C . ASP A 1 93 ? -5.144 4.671 12.473 1.00 68.88 93 ASP A C 1
ATOM 739 O O . ASP A 1 93 ? -5.660 5.684 12.000 1.00 68.88 93 ASP A O 1
ATOM 743 N N . VAL A 1 94 ? -5.382 3.458 11.965 1.00 68.06 94 VAL A N 1
ATOM 744 C CA . VAL A 1 94 ? -6.255 3.217 10.791 1.00 68.06 94 VAL A CA 1
ATOM 745 C C . VAL A 1 94 ? -7.665 3.787 11.004 1.00 68.06 94 VAL A C 1
ATOM 747 O O . VAL A 1 94 ? -8.361 4.112 10.048 1.00 68.06 94 VAL A O 1
ATOM 750 N N . LYS A 1 95 ? -8.067 3.953 12.267 1.00 68.94 95 LYS A N 1
ATOM 751 C CA . LYS A 1 95 ? -9.372 4.474 12.681 1.00 68.94 95 LYS A CA 1
ATOM 752 C C . LYS A 1 95 ? -9.477 6.003 12.657 1.00 68.94 95 LYS A C 1
ATOM 754 O O . LYS A 1 95 ? -10.570 6.530 12.821 1.00 68.94 95 LYS A O 1
ATOM 759 N N . MET A 1 96 ? -8.374 6.726 12.456 1.00 71.25 96 MET A N 1
ATOM 760 C CA . MET A 1 96 ? -8.394 8.188 12.470 1.00 71.25 96 MET A CA 1
ATOM 761 C C . MET A 1 96 ? -9.130 8.752 11.251 1.00 71.25 96 MET A C 1
ATOM 763 O O . MET A 1 96 ? -8.778 8.473 10.101 1.00 71.25 96 MET A O 1
ATOM 767 N N . ARG A 1 97 ? -10.115 9.621 11.494 1.00 72.62 97 ARG A N 1
ATOM 768 C CA . ARG A 1 97 ? -10.873 10.302 10.436 1.00 72.62 97 ARG A CA 1
ATOM 769 C C . ARG A 1 97 ? -10.153 11.586 10.022 1.00 72.62 97 ARG A C 1
ATOM 771 O O . ARG A 1 97 ? -9.504 12.256 10.828 1.00 72.62 97 ARG A O 1
ATOM 778 N N . ARG A 1 98 ? -10.246 11.945 8.739 1.00 67.75 98 ARG A N 1
ATOM 779 C CA . ARG A 1 98 ? -9.661 13.188 8.216 1.00 67.75 98 ARG A CA 1
ATOM 780 C C . ARG A 1 98 ? -10.589 14.359 8.555 1.00 67.75 98 ARG A C 1
ATOM 782 O O . ARG A 1 98 ? -11.709 14.401 8.059 1.00 67.75 98 ARG A O 1
ATOM 789 N N . LYS A 1 99 ? -10.121 15.323 9.355 1.00 71.38 99 LYS A N 1
ATOM 790 C CA . LYS A 1 99 ? -10.848 16.568 9.660 1.00 71.38 99 LYS A CA 1
ATOM 791 C C . LYS A 1 99 ? -9.942 17.760 9.339 1.00 71.38 99 LYS A C 1
ATOM 793 O O . LYS A 1 99 ? -8.942 18.003 10.009 1.00 71.38 99 LYS A O 1
ATOM 798 N N . GLY A 1 100 ? -10.251 18.479 8.257 1.00 75.00 100 GLY A N 1
ATOM 799 C CA . GLY A 1 100 ? -9.411 19.571 7.749 1.00 75.00 100 GLY A CA 1
ATOM 800 C C . GLY A 1 100 ? -8.046 19.096 7.220 1.00 75.00 100 GLY A C 1
ATOM 801 O O . GLY A 1 100 ? -7.974 18.212 6.364 1.00 75.00 100 GLY A O 1
ATOM 802 N N . GLN A 1 101 ? -6.954 19.696 7.715 1.00 55.19 101 GLN A N 1
ATOM 803 C CA . GLN A 1 101 ? -5.570 19.368 7.316 1.00 55.19 101 GLN A CA 1
ATOM 804 C C . GLN A 1 101 ? -4.923 18.229 8.133 1.00 55.19 101 GLN A C 1
ATOM 806 O O . GLN A 1 101 ? -3.764 17.888 7.882 1.00 55.19 101 GLN A O 1
ATOM 811 N N . GLY A 1 102 ? -5.641 17.643 9.098 1.00 64.31 102 GLY A N 1
ATOM 812 C CA . GLY A 1 102 ? -5.115 16.631 10.013 1.00 64.31 102 GLY A CA 1
ATOM 813 C C . GLY A 1 102 ? -5.968 15.366 10.101 1.00 64.31 102 GLY A C 1
ATOM 814 O O . GLY A 1 102 ? -7.107 15.310 9.631 1.00 64.31 102 GLY A O 1
ATOM 815 N N . TYR A 1 103 ? -5.375 14.346 10.713 1.00 67.88 103 TYR A N 1
ATOM 816 C CA . TYR A 1 103 ? -6.052 13.127 11.140 1.00 67.88 103 TYR A CA 1
ATOM 817 C C . TYR A 1 103 ? -6.352 13.268 12.624 1.00 67.88 103 TYR A C 1
ATOM 819 O O . TYR A 1 103 ? -5.489 13.704 13.386 1.00 67.88 103 TYR A O 1
ATOM 827 N N . TRP A 1 104 ? -7.583 12.968 13.011 1.00 65.25 104 TRP A N 1
ATOM 828 C CA . TRP A 1 104 ? -8.047 13.103 14.382 1.00 65.25 104 TRP A CA 1
ATOM 829 C C . TRP A 1 104 ? -8.673 11.783 14.825 1.00 65.25 104 TRP A C 1
ATOM 831 O O . TRP A 1 104 ? -9.434 11.170 14.070 1.00 65.25 104 TRP A O 1
ATOM 841 N N . SER A 1 105 ? -8.310 11.339 16.027 1.00 65.75 105 SER A N 1
ATOM 842 C CA . SER A 1 105 ? -9.026 10.274 16.724 1.00 65.75 105 SER A CA 1
ATOM 843 C C . SER A 1 105 ? -10.184 10.915 17.459 1.00 65.75 105 SER A C 1
ATOM 845 O O . SER A 1 105 ? -9.951 11.776 18.310 1.00 65.75 105 SER A O 1
ATOM 847 N N . ASP A 1 106 ? -11.406 10.509 17.132 1.00 72.25 106 ASP A N 1
ATOM 848 C CA . ASP A 1 106 ? -12.556 10.943 17.905 1.00 72.25 106 ASP A CA 1
ATOM 849 C C . ASP A 1 106 ? -12.464 10.307 19.302 1.00 72.25 106 ASP A C 1
ATOM 851 O O . ASP A 1 106 ? -12.346 9.081 19.389 1.00 72.25 106 ASP A O 1
ATOM 855 N N . PRO A 1 107 ? -12.469 11.072 20.409 1.00 72.31 107 PRO A N 1
ATOM 856 C CA . PRO A 1 107 ? -12.527 10.488 21.745 1.00 72.31 107 PRO A CA 1
ATOM 857 C C . PRO A 1 107 ? -13.772 9.603 21.926 1.00 72.31 107 PRO A C 1
ATOM 859 O O . PRO A 1 107 ? -13.739 8.662 22.722 1.00 72.31 107 PRO A O 1
ATOM 862 N N . SER A 1 108 ? -14.835 9.811 21.140 1.00 72.31 108 SER A N 1
ATOM 863 C CA . SER A 1 108 ? -15.979 8.897 21.092 1.00 72.31 108 SER A CA 1
ATOM 864 C C . SER A 1 108 ? -15.606 7.485 20.615 1.00 72.31 108 SER A C 1
ATOM 866 O O . SER A 1 108 ? -16.149 6.516 21.143 1.00 72.31 108 SER A O 1
ATOM 868 N N . ASP A 1 109 ? -14.626 7.333 19.714 1.00 71.62 109 ASP A N 1
ATOM 869 C CA . ASP A 1 109 ? -14.183 6.017 19.224 1.00 71.62 109 ASP A CA 1
ATOM 870 C C . ASP A 1 109 ? -13.467 5.206 20.334 1.00 71.62 109 ASP A C 1
ATOM 872 O O . ASP A 1 109 ? -13.480 3.970 20.315 1.00 71.62 109 ASP A O 1
ATOM 876 N N . SER A 1 110 ? -12.834 5.864 21.321 1.00 72.88 110 SER A N 1
ATOM 877 C CA . SER A 1 110 ? -12.269 5.164 22.493 1.00 72.88 110 SER A CA 1
ATOM 878 C C . SER A 1 110 ? -13.349 4.644 23.438 1.00 72.88 110 SER A C 1
ATOM 880 O O . SER A 1 110 ? -13.255 3.504 23.892 1.00 72.88 110 SER A O 1
ATOM 882 N N . VAL A 1 111 ? -14.401 5.434 23.661 1.00 76.44 111 VAL A N 1
ATOM 883 C CA . VAL A 1 111 ? -15.537 5.051 24.512 1.00 76.44 111 VAL A CA 1
ATOM 884 C C . VAL A 1 111 ? -16.316 3.897 23.878 1.00 76.44 111 VAL A C 1
ATOM 886 O O . VAL A 1 111 ? -16.654 2.929 24.551 1.00 76.44 111 VAL A O 1
ATOM 889 N N . GLU A 1 112 ? -16.525 3.932 22.561 1.00 74.31 112 GLU A N 1
ATOM 890 C CA . GLU A 1 112 ? -17.182 2.844 21.829 1.00 74.31 112 GLU A CA 1
ATOM 891 C C . GLU A 1 112 ? -16.380 1.534 21.900 1.00 74.31 112 GLU A C 1
ATOM 893 O O . GLU A 1 112 ? -16.947 0.446 22.018 1.00 74.31 112 GLU A O 1
ATOM 898 N N . LYS A 1 113 ? -15.043 1.618 21.910 1.00 77.12 113 LYS A N 1
ATOM 899 C CA . LYS A 1 113 ? -14.184 0.443 22.085 1.00 77.12 113 LYS A CA 1
ATOM 900 C C . LYS A 1 113 ? -14.344 -0.168 23.479 1.00 77.12 113 LYS A C 1
ATOM 902 O O . LYS A 1 113 ? -14.456 -1.388 23.576 1.00 77.12 113 LYS A O 1
ATOM 907 N N . GLU A 1 114 ? -14.382 0.643 24.530 1.00 83.94 114 GLU A N 1
ATOM 908 C CA . GLU A 1 114 ? -14.609 0.167 25.903 1.00 83.94 114 GLU A CA 1
ATOM 909 C C . GLU A 1 114 ? -16.002 -0.452 26.061 1.00 83.94 114 GLU A C 1
ATOM 911 O O . GLU A 1 114 ? -16.111 -1.591 26.519 1.00 83.94 114 GLU A O 1
ATOM 916 N N . LEU A 1 115 ? -17.037 0.218 25.544 1.00 82.94 115 LEU A N 1
ATOM 917 C CA . LEU A 1 115 ? -18.408 -0.298 25.502 1.00 82.94 115 LEU A CA 1
ATOM 918 C C . LEU A 1 115 ? -18.503 -1.623 24.735 1.00 82.94 115 LEU A C 1
ATOM 920 O O . LEU A 1 115 ? -19.192 -2.543 25.168 1.00 82.94 115 LEU A O 1
ATOM 924 N N . SER A 1 116 ? -17.782 -1.768 23.618 1.00 82.31 116 SER A N 1
ATOM 925 C CA . SER A 1 116 ? -17.768 -3.020 22.849 1.00 82.31 116 SER A CA 1
ATOM 926 C C . SER A 1 116 ? -17.129 -4.179 23.625 1.00 82.31 116 SER A C 1
ATOM 928 O O . SER A 1 116 ? -17.592 -5.318 23.542 1.00 82.31 116 SER A O 1
ATOM 930 N N . ILE A 1 117 ? -16.088 -3.897 24.416 1.00 88.94 117 ILE A N 1
ATOM 931 C CA . ILE A 1 117 ? -15.416 -4.889 25.263 1.00 88.94 117 ILE A CA 1
ATOM 932 C C . ILE A 1 117 ? -16.333 -5.295 26.419 1.00 88.94 117 ILE A C 1
ATOM 934 O O . ILE A 1 117 ? -16.427 -6.480 26.746 1.00 88.94 117 ILE A O 1
ATOM 938 N N . GLU A 1 118 ? -17.027 -4.332 27.019 1.00 89.69 118 GLU A N 1
ATOM 939 C CA . GLU A 1 118 ? -17.993 -4.583 28.083 1.00 89.69 118 GLU A CA 1
ATOM 940 C C . GLU A 1 118 ? -19.197 -5.388 27.576 1.00 89.69 118 GLU A C 1
ATOM 942 O O . GLU A 1 118 ? -19.533 -6.419 28.158 1.00 89.69 118 GLU A O 1
ATOM 947 N N . ALA A 1 119 ? -19.761 -5.024 26.422 1.00 89.06 119 ALA A N 1
ATOM 948 C CA . ALA A 1 119 ? -20.843 -5.771 25.784 1.00 89.06 119 ALA A CA 1
ATOM 949 C C . ALA A 1 119 ? -20.444 -7.225 25.472 1.00 89.06 119 ALA A C 1
ATOM 951 O O . ALA A 1 119 ? -21.237 -8.149 25.670 1.00 89.06 119 ALA A O 1
ATOM 952 N N . LEU A 1 120 ? -19.201 -7.461 25.034 1.00 92.75 120 LEU A N 1
ATOM 953 C CA . LEU A 1 120 ? -18.673 -8.814 24.832 1.00 92.75 120 LEU A CA 1
ATOM 954 C C . LEU A 1 120 ? -18.569 -9.603 26.145 1.00 92.75 120 LEU A C 1
ATOM 956 O O . LEU A 1 120 ? -18.889 -10.795 26.159 1.00 92.75 120 LEU A O 1
ATOM 960 N N . ARG A 1 121 ? -18.156 -8.963 27.247 1.00 94.38 121 ARG A N 1
ATOM 961 C CA . ARG A 1 121 ? -18.105 -9.601 28.575 1.00 94.38 121 ARG A CA 1
ATOM 962 C C . ARG A 1 121 ? -19.497 -9.968 29.077 1.00 94.38 121 ARG A C 1
ATOM 964 O O . ARG A 1 121 ? -19.703 -11.118 29.461 1.00 94.38 121 ARG A O 1
ATOM 971 N N . VAL A 1 122 ? -20.450 -9.041 29.000 1.00 93.44 122 VAL A N 1
ATOM 972 C CA . VAL A 1 122 ? -21.842 -9.272 29.417 1.00 93.44 122 VAL A CA 1
ATOM 973 C C . VAL A 1 122 ? -22.476 -10.390 28.585 1.00 93.44 122 VAL A C 1
ATOM 975 O O . VAL A 1 122 ? -23.064 -11.318 29.138 1.00 93.44 122 VAL A O 1
ATOM 978 N N . ASN A 1 123 ? -22.278 -10.391 27.263 1.00 93.69 123 ASN A N 1
ATOM 979 C CA . ASN A 1 123 ? -22.767 -11.472 26.402 1.00 93.69 123 ASN A CA 1
ATOM 980 C C . ASN A 1 123 ? -22.150 -12.835 26.748 1.00 93.69 123 ASN A C 1
ATOM 982 O O . ASN A 1 123 ? -22.840 -13.857 26.704 1.00 93.69 123 ASN A O 1
ATOM 986 N N . ALA A 1 124 ? -20.863 -12.878 27.104 1.00 94.81 124 ALA A N 1
ATOM 987 C CA . ALA A 1 124 ? -20.219 -14.112 27.544 1.00 94.81 124 ALA A CA 1
ATOM 988 C C . ALA A 1 124 ? -20.805 -14.620 28.873 1.00 94.81 124 ALA A C 1
ATOM 990 O O . ALA A 1 124 ? -20.994 -15.826 29.045 1.00 94.81 124 ALA A O 1
ATOM 991 N N . GLU A 1 125 ? -21.126 -13.717 29.797 1.00 94.94 125 GLU A N 1
ATOM 992 C CA . GLU A 1 125 ? -21.724 -14.056 31.087 1.00 94.94 125 GLU A CA 1
ATOM 993 C C . GLU A 1 125 ? -23.166 -14.557 30.949 1.00 94.94 125 GLU A C 1
ATOM 995 O O . GLU A 1 125 ? -23.506 -15.605 31.500 1.00 94.94 125 GLU A O 1
ATOM 1000 N N . ILE A 1 126 ? -23.981 -13.897 30.120 1.00 93.75 126 ILE A N 1
ATOM 1001 C CA . ILE A 1 126 ? -25.344 -14.341 29.798 1.00 93.75 126 ILE A CA 1
ATOM 1002 C C . ILE A 1 126 ? -25.324 -15.744 29.184 1.00 93.75 126 ILE A C 1
ATOM 1004 O O . ILE A 1 126 ? -26.110 -16.602 29.587 1.00 93.75 126 ILE A O 1
ATOM 1008 N N . ARG A 1 127 ? -24.400 -16.025 28.250 1.00 92.62 127 ARG A N 1
ATOM 1009 C CA . ARG A 1 127 ? -24.264 -17.376 27.675 1.00 92.62 127 ARG A CA 1
ATOM 1010 C C . ARG A 1 127 ? -23.956 -18.415 28.748 1.00 92.62 127 ARG A C 1
ATOM 1012 O O . ARG A 1 127 ? -24.615 -19.450 28.775 1.00 92.62 127 ARG A O 1
ATOM 1019 N N . ARG A 1 128 ? -23.026 -18.125 29.663 1.00 95.25 128 ARG A N 1
ATOM 1020 C CA . ARG A 1 128 ? -22.688 -19.029 30.776 1.00 95.25 128 ARG A CA 1
ATOM 1021 C C . ARG A 1 128 ? -23.872 -19.255 31.715 1.00 95.25 128 ARG A C 1
ATOM 1023 O O . ARG A 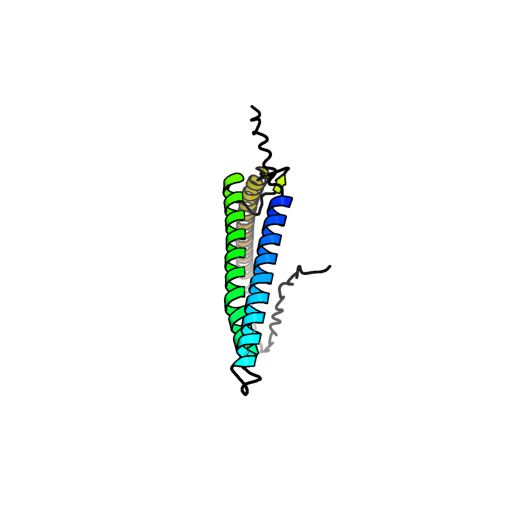1 128 ? -24.080 -20.383 32.153 1.00 95.25 128 ARG A O 1
ATOM 1030 N N . LYS A 1 129 ? -24.647 -18.212 32.024 1.00 95.12 129 LYS A N 1
ATOM 1031 C CA . LYS A 1 129 ? -25.834 -18.323 32.883 1.00 95.12 129 LYS A CA 1
ATOM 1032 C C . LYS A 1 129 ? -26.926 -19.165 32.221 1.00 95.12 129 LYS A C 1
ATOM 1034 O O . LYS A 1 129 ? -27.392 -20.124 32.827 1.00 95.12 129 LYS A O 1
ATOM 1039 N N . ASN A 1 130 ? -27.239 -18.888 30.956 1.00 94.56 130 ASN A N 1
ATOM 1040 C CA . ASN A 1 130 ? -28.212 -19.662 30.181 1.00 94.56 130 ASN A CA 1
ATOM 1041 C C . ASN A 1 130 ? -27.812 -21.140 30.063 1.00 94.56 130 ASN A C 1
ATOM 1043 O O . ASN A 1 130 ? -28.666 -22.022 30.066 1.00 94.56 130 ASN A O 1
ATOM 1047 N N . GLU A 1 131 ? -26.515 -21.428 29.960 1.00 94.69 131 GLU A N 1
ATOM 1048 C CA . GLU A 1 131 ? -26.006 -22.797 29.882 1.00 94.69 131 GLU A CA 1
ATOM 1049 C C . GLU A 1 131 ? -26.110 -23.535 31.223 1.00 94.69 131 GLU A C 1
ATOM 1051 O O . GLU A 1 131 ? -26.512 -24.698 31.247 1.00 94.69 131 GLU A O 1
ATOM 1056 N N . ARG A 1 132 ? -25.859 -22.849 32.347 1.00 94.00 132 ARG A N 1
ATOM 1057 C CA . ARG A 1 132 ? -26.112 -23.393 33.693 1.00 94.00 132 ARG A CA 1
ATOM 1058 C C . ARG A 1 132 ? -27.593 -23.684 33.918 1.00 94.00 132 ARG A C 1
ATOM 1060 O O . ARG A 1 132 ? -27.923 -24.782 34.350 1.00 94.00 132 ARG A O 1
ATOM 1067 N N . GLU A 1 133 ? -28.473 -22.749 33.561 1.00 93.31 133 GLU A N 1
ATOM 1068 C CA . GLU A 1 133 ? -29.926 -22.936 33.679 1.00 93.31 133 GLU A CA 1
ATOM 1069 C C . GLU A 1 133 ? -30.426 -24.098 32.807 1.00 93.31 133 GLU A C 1
ATOM 1071 O O . GLU A 1 133 ? -31.292 -24.863 33.228 1.00 93.31 133 GLU A O 1
ATOM 1076 N N . ARG A 1 134 ? -29.861 -24.283 31.605 1.00 92.44 134 ARG A N 1
ATOM 1077 C CA . ARG A 1 134 ? -30.161 -25.451 30.760 1.00 92.44 134 ARG A CA 1
ATOM 1078 C C . ARG A 1 134 ? -29.728 -26.760 31.414 1.00 92.44 134 ARG A C 1
ATOM 1080 O O . ARG A 1 134 ? -30.516 -27.700 31.440 1.00 92.44 134 ARG A O 1
ATOM 1087 N N . GLN A 1 135 ? -28.515 -26.819 31.963 1.00 93.56 135 GLN A N 1
ATOM 1088 C CA . GLN A 1 135 ? -28.025 -28.018 32.650 1.00 93.56 135 GLN A CA 1
ATOM 1089 C C . GLN A 1 135 ? -28.835 -28.341 33.910 1.00 93.56 135 GLN A C 1
ATOM 1091 O O . GLN A 1 135 ? -29.050 -29.511 34.220 1.00 93.56 135 GLN A O 1
ATOM 1096 N N . GLU A 1 136 ? -29.282 -27.325 34.644 1.00 92.31 136 GLU A N 1
ATOM 1097 C CA . GLU A 1 136 ? -30.106 -27.505 35.837 1.00 92.31 136 GLU A CA 1
ATOM 1098 C C . GLU A 1 136 ? -31.492 -28.050 35.484 1.00 92.31 136 GLU A C 1
ATOM 1100 O O . GLU A 1 136 ? -31.902 -29.065 36.047 1.00 92.31 136 GLU A O 1
ATOM 1105 N N . LYS A 1 137 ? -32.151 -27.475 34.469 1.00 93.94 137 LYS A N 1
ATOM 1106 C CA . LYS A 1 137 ? -33.425 -27.995 33.946 1.00 93.94 137 LYS A CA 1
ATOM 1107 C C . LYS A 1 137 ? -33.303 -29.441 33.464 1.00 93.94 137 LYS A C 1
ATOM 1109 O O . LYS A 1 137 ? -34.143 -30.267 33.806 1.00 93.94 137 LYS A O 1
ATOM 1114 N N . GLU A 1 138 ? -32.228 -29.780 32.750 1.00 91.94 138 GLU A N 1
ATOM 1115 C CA . GLU A 1 138 ? -31.983 -31.157 32.298 1.00 91.94 138 GLU A CA 1
ATOM 1116 C C . GLU A 1 138 ? -31.766 -32.125 33.482 1.00 91.94 138 GLU A C 1
ATOM 1118 O O . GLU A 1 138 ? -32.222 -33.271 33.464 1.00 91.94 138 GLU A O 1
ATOM 1123 N N . ARG A 1 139 ? -31.092 -31.680 34.554 1.00 91.44 139 ARG A N 1
ATOM 1124 C CA . ARG A 1 139 ? -30.923 -32.474 35.785 1.00 91.44 139 ARG A CA 1
AT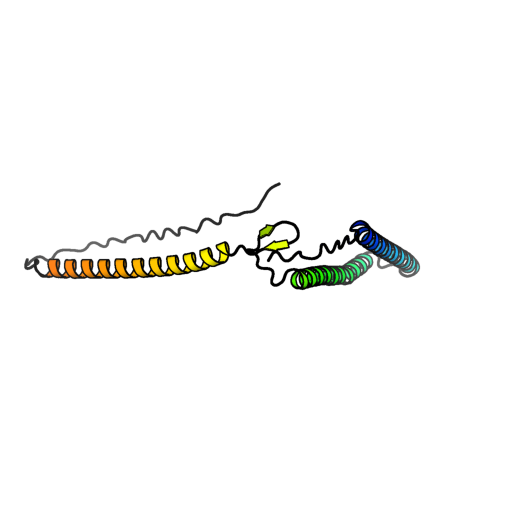OM 1125 C C . ARG A 1 139 ? -32.242 -32.671 36.528 1.00 91.44 139 ARG A C 1
ATOM 1127 O O . ARG A 1 139 ? -32.481 -33.771 37.029 1.00 91.44 139 ARG A O 1
ATOM 1134 N N . GLU A 1 140 ? -33.083 -31.646 36.612 1.00 88.88 140 GLU A N 1
ATOM 1135 C CA . GLU A 1 140 ? -34.416 -31.756 37.212 1.00 88.88 140 GLU A CA 1
ATOM 1136 C C . GLU A 1 140 ? -35.320 -32.702 36.420 1.00 88.88 140 GLU A C 1
ATOM 1138 O O . GLU A 1 140 ? -35.985 -33.553 37.010 1.00 88.88 140 GLU A O 1
ATOM 1143 N N . GLU A 1 141 ? -35.297 -32.626 35.091 1.00 87.94 141 GLU A N 1
ATOM 1144 C CA . GLU A 1 141 ? -36.057 -33.524 34.219 1.00 87.94 141 GLU A CA 1
ATOM 1145 C C . GLU A 1 141 ? -35.600 -34.987 34.368 1.00 87.94 141 GLU A C 1
ATOM 1147 O O . GLU A 1 141 ? -36.425 -35.896 34.517 1.00 87.94 141 GLU A O 1
ATOM 1152 N N . LYS A 1 142 ? -34.284 -35.231 34.464 1.00 85.50 142 LYS A N 1
ATOM 1153 C CA . LYS A 1 142 ? -33.727 -36.560 34.792 1.00 85.50 142 LYS A CA 1
ATOM 1154 C C . LYS A 1 142 ? -34.144 -37.061 36.180 1.00 85.50 142 LYS A C 1
ATOM 1156 O O . LYS A 1 142 ? -34.329 -38.262 36.372 1.00 85.50 142 LYS A O 1
ATOM 1161 N N . ARG A 1 143 ? -34.297 -36.170 37.168 1.00 80.81 143 ARG A N 1
ATOM 1162 C CA . ARG A 1 143 ? -34.804 -36.536 38.505 1.00 80.81 143 ARG A CA 1
ATOM 1163 C C . ARG A 1 143 ? -36.289 -36.894 38.470 1.00 80.81 143 ARG A C 1
ATOM 1165 O O . ARG A 1 143 ? -36.671 -37.896 39.066 1.00 80.81 143 ARG A O 1
ATOM 1172 N N . ARG A 1 144 ? -37.106 -36.124 37.744 1.00 80.06 144 ARG A N 1
ATOM 1173 C CA . ARG A 1 144 ? -38.548 -36.389 37.586 1.00 80.06 144 ARG A CA 1
ATOM 1174 C C . ARG A 1 144 ? -38.816 -37.707 36.858 1.00 80.06 144 ARG A C 1
ATOM 1176 O O . ARG A 1 144 ? -39.655 -38.479 37.304 1.00 80.06 144 ARG A O 1
ATOM 1183 N N . SER A 1 145 ? -38.059 -38.007 35.803 1.00 77.75 145 SER A N 1
ATOM 1184 C CA . SER A 1 145 ? -38.179 -39.274 35.061 1.00 77.75 145 SER A CA 1
ATOM 1185 C C . SER A 1 145 ? -37.717 -40.501 35.860 1.00 77.75 145 SER A C 1
ATOM 1187 O O . SER A 1 145 ? -38.318 -41.564 35.732 1.00 77.75 145 SER A O 1
ATOM 1189 N N . ARG A 1 146 ? -36.722 -40.373 36.751 1.00 66.56 146 ARG A N 1
ATOM 1190 C CA . ARG A 1 146 ? -36.318 -41.465 37.663 1.00 66.56 146 ARG A CA 1
ATOM 1191 C C . ARG A 1 146 ? -37.316 -41.745 38.793 1.00 66.56 146 ARG A C 1
ATOM 1193 O O . ARG A 1 146 ? -37.329 -42.859 39.302 1.00 66.56 146 ARG A O 1
ATOM 1200 N N . GLY A 1 147 ? -38.138 -40.769 39.181 1.00 57.72 147 GLY A N 1
ATOM 1201 C CA . GLY A 1 147 ? -39.147 -40.928 40.236 1.00 57.72 147 GLY A CA 1
ATOM 1202 C C . GLY A 1 147 ? -40.479 -41.541 39.781 1.00 57.72 147 GLY A C 1
ATOM 1203 O O . GLY A 1 147 ? -41.297 -41.872 40.631 1.00 57.72 147 GLY A O 1
ATOM 1204 N N . GLY A 1 148 ? -40.709 -41.690 38.470 1.00 54.12 148 GLY A N 1
ATOM 1205 C CA . GLY A 1 148 ? -42.010 -42.083 37.905 1.00 54.12 148 GLY A CA 1
ATOM 1206 C C . GLY A 1 148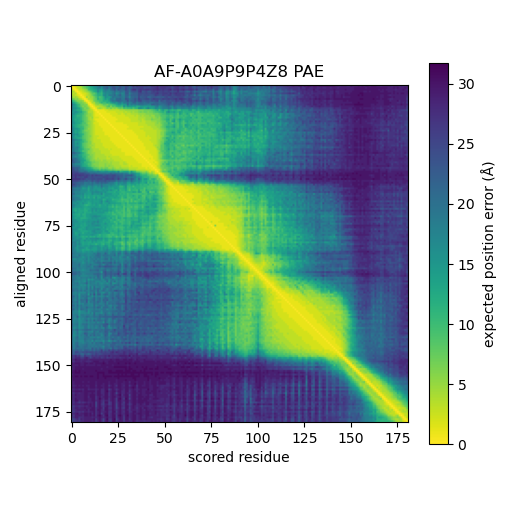 ? -42.058 -43.425 37.165 1.00 54.12 148 GLY A C 1
ATOM 1207 O O . GLY A 1 148 ? -43.052 -43.698 36.504 1.00 54.12 148 GLY A O 1
ATOM 1208 N N . GLY A 1 149 ? -41.012 -44.256 37.228 1.00 47.22 149 GLY A N 1
ATOM 1209 C CA . GLY A 1 149 ? -40.871 -45.428 36.355 1.00 47.22 149 GLY A CA 1
ATOM 1210 C C . GLY A 1 149 ? -40.598 -46.747 37.073 1.00 47.22 149 GLY A C 1
ATOM 1211 O O . GLY A 1 149 ? -39.582 -47.376 36.798 1.00 47.22 149 GLY A O 1
ATOM 1212 N N . LEU A 1 150 ? -41.499 -47.185 37.960 1.00 45.19 150 LEU A N 1
ATOM 1213 C CA . LEU A 1 150 ? -41.653 -48.608 38.278 1.00 45.19 150 LEU A CA 1
ATOM 1214 C C . LEU A 1 150 ? -42.748 -49.170 37.356 1.00 45.19 150 LEU A C 1
ATOM 1216 O O . LEU A 1 150 ? -43.911 -49.254 37.739 1.00 45.19 150 LEU A O 1
ATOM 1220 N N . GLN A 1 151 ? -42.392 -49.521 36.121 1.00 42.91 151 GLN A N 1
ATOM 1221 C CA . GLN A 1 151 ? -43.210 -50.427 35.319 1.00 42.91 151 GLN A CA 1
ATOM 1222 C C . GLN A 1 151 ? -42.312 -51.474 34.662 1.00 42.91 151 GLN A C 1
ATOM 1224 O O . GLN A 1 151 ? -41.340 -51.171 33.973 1.00 42.91 151 GLN A O 1
ATOM 1229 N N . VAL A 1 152 ? -42.625 -52.713 35.019 1.00 49.47 152 VAL A N 1
ATOM 1230 C CA . VAL A 1 152 ? -41.972 -53.969 34.670 1.00 49.47 152 VAL A CA 1
ATOM 1231 C C . VAL A 1 152 ? -42.482 -54.443 33.307 1.00 49.47 152 VAL A C 1
ATOM 1233 O O . VAL A 1 152 ? -43.680 -54.372 33.051 1.00 49.47 152 VAL A O 1
ATOM 1236 N N . GLY A 1 153 ? -41.580 -55.015 32.502 1.00 43.69 153 GLY A N 1
ATOM 1237 C CA . GLY A 1 153 ? -41.880 -55.778 31.279 1.00 43.69 153 GLY A CA 1
ATOM 1238 C C . GLY A 1 153 ? -41.786 -54.928 30.005 1.00 43.69 153 GLY A C 1
ATOM 1239 O O . GLY A 1 153 ? -42.190 -53.779 30.000 1.00 43.69 153 GLY A O 1
ATOM 1240 N N . THR A 1 154 ? -41.250 -55.386 28.875 1.00 41.97 154 THR A N 1
ATOM 1241 C CA . THR A 1 154 ? -41.087 -56.759 28.385 1.00 41.97 154 THR A CA 1
ATOM 1242 C C . THR A 1 154 ? -40.041 -56.748 27.260 1.00 41.97 154 THR A C 1
ATOM 1244 O O . THR A 1 154 ? -39.881 -55.754 26.555 1.00 41.97 154 THR A O 1
ATOM 1247 N N . PHE A 1 155 ? -39.321 -57.860 27.108 1.00 46.81 155 PHE A N 1
ATOM 1248 C CA . PHE A 1 155 ? -38.417 -58.175 25.997 1.00 46.81 155 PHE A CA 1
ATOM 1249 C C . PHE A 1 155 ? -39.049 -57.942 24.612 1.00 46.81 155 PHE A C 1
ATOM 1251 O O . PHE A 1 155 ? -40.206 -58.300 24.405 1.00 46.81 155 PHE A O 1
ATOM 1258 N N . GLY A 1 156 ? -38.255 -57.486 23.634 1.00 40.03 156 GLY A N 1
ATOM 1259 C CA . GLY A 1 156 ? -38.639 -57.606 22.225 1.00 40.03 156 GLY A CA 1
ATOM 1260 C C . GLY A 1 156 ? -37.850 -56.766 21.219 1.00 40.03 156 GLY A C 1
ATOM 1261 O O . GLY A 1 156 ? -38.176 -55.614 20.992 1.00 40.03 156 GLY A O 1
ATOM 1262 N N . PHE A 1 157 ? -36.900 -57.428 20.555 1.00 39.59 157 PHE A N 1
ATOM 1263 C CA . PHE A 1 157 ? -36.584 -57.321 19.123 1.00 39.59 157 PHE A CA 1
ATOM 1264 C C . PHE A 1 157 ? -35.990 -56.040 18.488 1.00 39.59 157 PHE A C 1
ATOM 1266 O O . PHE A 1 157 ? -36.571 -54.966 18.422 1.00 39.59 157 PHE A O 1
ATOM 1273 N N . ALA A 1 158 ? -34.816 -56.290 17.900 1.00 49.44 158 ALA A N 1
ATOM 1274 C CA . ALA A 1 158 ? -34.119 -55.644 16.792 1.00 49.44 158 ALA A CA 1
ATOM 1275 C C . ALA A 1 158 ? -34.903 -54.698 15.859 1.00 49.44 158 ALA A C 1
ATOM 1277 O O . ALA A 1 158 ? -35.892 -55.094 15.253 1.00 49.44 158 ALA A O 1
ATOM 1278 N N . ALA A 1 159 ? -34.291 -53.548 15.557 1.00 41.19 159 ALA A N 1
ATOM 1279 C CA . ALA A 1 159 ? -34.121 -53.080 14.180 1.00 41.19 159 ALA A CA 1
ATOM 1280 C C . ALA A 1 159 ? -32.985 -52.051 14.097 1.00 41.19 159 ALA A C 1
ATOM 1282 O O . ALA A 1 159 ? -32.976 -51.022 14.769 1.00 41.19 159 ALA A O 1
ATOM 1283 N N . SER A 1 160 ? -32.018 -52.369 13.242 1.00 50.69 160 SER A N 1
ATOM 1284 C CA . SER A 1 160 ? -30.948 -51.494 12.784 1.00 50.69 160 SER A CA 1
ATOM 1285 C C . SER A 1 160 ? -31.550 -50.337 11.979 1.00 50.69 160 SER A C 1
ATOM 1287 O O . SER A 1 160 ? -32.128 -50.567 10.919 1.00 50.69 160 SER A O 1
ATOM 1289 N N . ALA A 1 161 ? -31.422 -49.102 12.466 1.00 46.00 161 ALA A N 1
ATOM 1290 C CA . ALA A 1 161 ? -31.730 -47.897 11.699 1.00 46.00 161 ALA A CA 1
ATOM 1291 C C . ALA A 1 161 ? -30.467 -47.038 11.615 1.00 46.00 161 ALA A C 1
ATOM 1293 O O . ALA A 1 161 ? -30.071 -46.335 12.543 1.00 46.00 161 ALA A O 1
ATOM 1294 N N . LYS A 1 162 ? -29.808 -47.171 10.466 1.00 51.25 162 LYS A N 1
ATOM 1295 C CA . LYS A 1 162 ? -28.676 -46.380 10.001 1.00 51.25 162 LYS A CA 1
ATOM 1296 C C . LYS A 1 162 ? -29.139 -44.923 9.871 1.00 51.25 162 LYS A C 1
ATOM 1298 O O . LYS A 1 162 ? -29.814 -44.576 8.909 1.00 51.25 162 LYS A O 1
ATOM 1303 N N . VAL A 1 163 ? -28.824 -44.091 10.862 1.00 49.53 163 VAL A N 1
ATOM 1304 C CA . VAL A 1 163 ? -29.066 -42.644 10.804 1.00 49.53 163 VAL A CA 1
ATOM 1305 C C . VAL A 1 163 ? -27.963 -42.027 9.954 1.00 49.53 163 VAL A C 1
ATOM 1307 O O . VAL A 1 163 ? -26.809 -41.917 10.369 1.00 49.53 163 VAL A O 1
ATOM 1310 N N . GLU A 1 164 ? -28.333 -41.686 8.725 1.00 45.19 164 GLU A N 1
ATOM 1311 C CA . GLU A 1 164 ? -27.526 -40.913 7.793 1.00 45.19 164 GLU A CA 1
ATOM 1312 C C . GLU A 1 164 ? -27.234 -39.537 8.395 1.00 45.19 164 GLU A C 1
ATOM 1314 O O . GLU A 1 164 ? -28.105 -38.687 8.586 1.00 45.19 164 GLU A O 1
ATOM 1319 N N . ASN A 1 165 ? -25.967 -39.357 8.744 1.00 46.12 165 ASN A N 1
ATOM 1320 C CA . ASN A 1 165 ? -25.406 -38.137 9.282 1.00 46.12 165 ASN A CA 1
ATOM 1321 C C . ASN A 1 165 ? -25.287 -37.120 8.135 1.00 46.12 165 ASN A C 1
ATOM 1323 O O . ASN A 1 165 ? -24.258 -37.043 7.467 1.00 46.12 165 ASN A O 1
ATOM 1327 N N . ASN A 1 166 ? -26.359 -36.365 7.872 1.00 47.91 166 ASN A N 1
ATOM 1328 C CA . ASN A 1 166 ? -26.339 -35.238 6.938 1.00 47.91 166 ASN A CA 1
ATOM 1329 C C . ASN A 1 166 ? -25.555 -34.075 7.557 1.00 47.91 166 ASN A C 1
ATOM 1331 O O . ASN A 1 166 ? -26.096 -33.111 8.104 1.00 47.91 166 ASN A O 1
ATOM 1335 N N . GLN A 1 167 ? -24.235 -34.194 7.459 1.00 46.31 167 GLN A N 1
ATOM 1336 C CA . GLN A 1 167 ? -23.260 -33.161 7.750 1.00 46.31 167 GLN A CA 1
ATOM 1337 C C . GLN A 1 167 ? -23.364 -32.082 6.662 1.00 46.31 167 GLN A C 1
ATOM 1339 O O . GLN A 1 167 ? -22.580 -32.023 5.722 1.00 46.31 167 GLN A O 1
ATOM 1344 N N . SER A 1 168 ? -24.381 -31.226 6.779 1.00 50.00 168 SER A N 1
ATOM 1345 C CA . SER A 1 168 ? -24.514 -30.004 5.989 1.00 50.00 168 SER A CA 1
ATOM 1346 C C . SER A 1 168 ? -23.420 -29.025 6.420 1.00 50.00 168 SER A C 1
ATOM 1348 O O . SER A 1 168 ? -23.631 -28.167 7.281 1.00 50.00 168 SER A O 1
ATOM 1350 N N . THR A 1 169 ? -22.247 -29.141 5.802 1.00 49.09 169 THR A N 1
ATOM 1351 C CA . THR A 1 169 ? -21.206 -28.113 5.769 1.00 49.09 169 THR A CA 1
ATOM 1352 C C . THR A 1 169 ? -21.780 -26.839 5.155 1.00 49.09 169 THR A C 1
ATOM 1354 O O . THR A 1 169 ? -21.739 -26.623 3.946 1.00 49.09 169 THR A O 1
ATOM 1357 N N . ARG A 1 170 ? -22.357 -25.979 6.000 1.00 48.53 170 ARG A N 1
ATOM 1358 C CA . ARG A 1 170 ? -22.609 -24.582 5.651 1.00 48.53 170 ARG A CA 1
ATOM 1359 C C . ARG A 1 170 ? -21.256 -23.896 5.542 1.00 48.53 170 ARG A C 1
ATOM 1361 O O . ARG A 1 170 ? -20.681 -23.484 6.547 1.00 48.53 170 ARG A O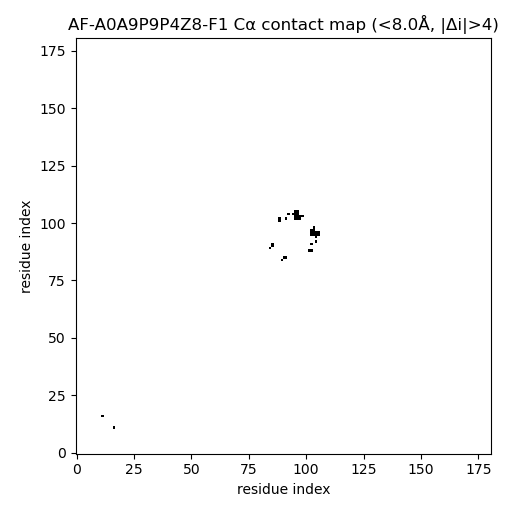 1
ATOM 1368 N N . GLU A 1 171 ? -20.753 -23.802 4.319 1.00 53.41 171 GLU A N 1
ATOM 1369 C CA . GLU A 1 171 ? -19.652 -22.905 4.012 1.00 53.41 171 GLU A CA 1
ATOM 1370 C C . GLU A 1 171 ? -20.025 -21.467 4.411 1.00 53.41 171 GLU A C 1
ATOM 1372 O O . GLU A 1 171 ? -21.144 -21.008 4.140 1.00 53.41 171 GLU A O 1
ATOM 1377 N N . PRO A 1 172 ? -19.115 -20.720 5.053 1.00 53.12 172 PRO A N 1
ATOM 1378 C CA . PRO A 1 172 ? -19.303 -19.294 5.236 1.00 53.12 172 PRO A CA 1
ATOM 1379 C C . PRO A 1 172 ? -19.259 -18.623 3.859 1.00 53.12 172 PRO A C 1
ATOM 1381 O O . PRO A 1 172 ? -18.232 -18.648 3.183 1.00 53.12 172 PRO A O 1
ATOM 1384 N N . LYS A 1 173 ? -20.374 -17.999 3.450 1.00 56.59 173 LYS A N 1
ATOM 1385 C CA . LYS A 1 173 ? -20.431 -17.097 2.290 1.00 56.59 173 LYS A CA 1
ATOM 1386 C C . LYS A 1 173 ? -19.280 -16.089 2.384 1.00 56.59 173 LYS A C 1
ATOM 1388 O O . LYS A 1 173 ? -19.342 -15.136 3.160 1.00 56.59 173 LYS A O 1
ATOM 1393 N N . ARG A 1 174 ? -18.235 -16.295 1.577 1.00 51.97 174 ARG A N 1
ATOM 1394 C CA . ARG A 1 174 ? -17.215 -15.289 1.275 1.00 51.97 174 ARG A CA 1
ATOM 1395 C C . ARG A 1 174 ? -17.911 -14.157 0.529 1.00 51.97 174 ARG A C 1
ATOM 1397 O O . ARG A 1 174 ? -18.239 -14.291 -0.644 1.00 51.97 174 ARG A O 1
ATOM 1404 N N . ILE A 1 175 ? -18.148 -13.048 1.217 1.00 61.38 175 ILE A N 1
ATOM 1405 C CA . ILE A 1 175 ? -18.524 -11.791 0.575 1.00 61.38 175 ILE A CA 1
ATOM 1406 C C . ILE A 1 175 ? -17.243 -11.241 -0.058 1.00 61.38 175 ILE A C 1
ATOM 1408 O O . ILE A 1 175 ? -16.374 -10.703 0.627 1.00 61.38 175 ILE A O 1
ATOM 1412 N N . SER A 1 176 ? -17.084 -11.457 -1.361 1.00 60.84 176 SER A N 1
ATOM 1413 C CA . SER A 1 176 ? -16.036 -10.843 -2.171 1.00 60.84 176 SER A CA 1
ATOM 1414 C C . SER A 1 176 ? -16.383 -9.373 -2.417 1.00 60.84 176 SER A C 1
ATOM 1416 O O . SER A 1 176 ? -17.295 -9.066 -3.180 1.00 60.84 176 SER A O 1
ATOM 1418 N N . PHE A 1 177 ? -15.644 -8.470 -1.771 1.00 60.91 177 PHE A N 1
ATOM 1419 C CA . PHE A 1 177 ? -15.625 -7.034 -2.064 1.00 60.91 177 PHE A CA 1
ATOM 1420 C C . PHE A 1 177 ? -14.511 -6.726 -3.077 1.00 60.91 177 PHE A C 1
ATOM 1422 O O . PHE A 1 177 ? -13.465 -6.211 -2.709 1.00 60.91 177 PHE A O 1
ATOM 1429 N N . PHE A 1 178 ? -14.715 -7.095 -4.336 1.00 59.66 178 PHE A N 1
ATOM 1430 C CA . PHE A 1 178 ? -13.953 -6.653 -5.516 1.00 59.66 178 PHE A CA 1
ATOM 1431 C C . PHE A 1 178 ? -14.886 -6.918 -6.709 1.00 59.66 178 PHE A C 1
ATOM 1433 O O . PHE A 1 178 ? -15.479 -7.991 -6.748 1.00 59.66 178 PHE A O 1
ATOM 1440 N N . SER A 1 179 ? -15.120 -6.092 -7.720 1.00 53.47 179 SER A N 1
ATOM 1441 C CA . SER A 1 179 ? -14.774 -4.721 -8.106 1.00 53.47 179 SER A CA 1
ATOM 1442 C C . SER A 1 179 ? -15.645 -4.415 -9.334 1.00 53.47 179 SER A C 1
ATOM 1444 O O . SER A 1 179 ? -16.006 -5.359 -10.040 1.00 53.47 179 SER A O 1
ATOM 1446 N N . ASN A 1 180 ? -15.926 -3.136 -9.607 1.00 43.97 180 ASN A N 1
ATOM 1447 C CA . ASN A 1 180 ? -15.832 -2.468 -10.926 1.00 43.97 180 ASN A CA 1
ATOM 1448 C C . ASN A 1 180 ? -16.908 -1.384 -11.099 1.00 43.97 180 ASN A C 1
ATOM 1450 O O . ASN A 1 180 ? -18.009 -1.549 -10.569 1.00 43.97 180 ASN A O 1
ATOM 1454 N N . PRO A 1 181 ? -16.691 -0.398 -11.986 1.00 58.34 181 PRO A N 1
ATOM 1455 C CA . PRO A 1 181 ? -15.434 0.199 -12.462 1.00 58.34 181 PRO A CA 1
ATOM 1456 C C . PRO A 1 181 ? -15.114 1.545 -11.784 1.00 58.34 181 PRO A C 1
ATOM 1458 O O . PRO A 1 181 ? -16.053 2.235 -11.329 1.00 58.34 181 PRO A O 1
#

Secondary structure (DSSP, 8-state):
-------------HHHHHHHHHHHHHHHHHHHHHHHHHHHHHHHHH-SS-TTTHHHHHHHHHHHHHHHHHHHHHHHHHHHHHHHHHHHH-S--TTPEEETTEEE--HHHHHHHHHHHHHHHHHHHHHHHHHHHHHHHHHHHHHHHHT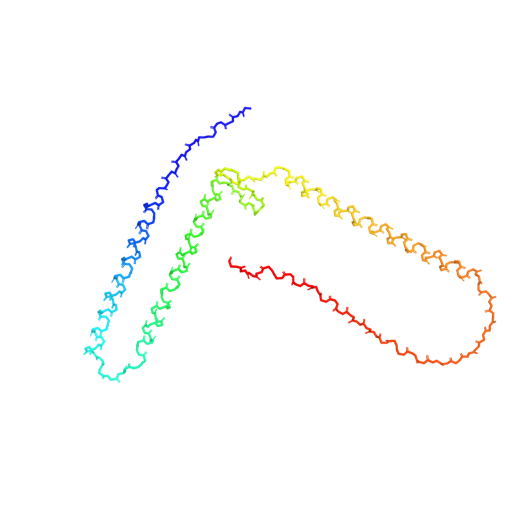S---------------------------------

Mean predicted aligned error: 17.96 Å